Protein AF-A0A2R6JQ65-F1 (afdb_monomer_lite)

Radius of gyration: 23.93 Å; chains: 1; bounding box: 60×52×66 Å

Structure (mmCIF, N/CA/C/O backbone):
data_AF-A0A2R6JQ65-F1
#
_entry.id   AF-A0A2R6JQ65-F1
#
loop_
_atom_site.group_PDB
_atom_site.id
_atom_site.type_symbol
_atom_site.label_atom_id
_atom_site.label_alt_id
_atom_site.label_comp_id
_atom_site.label_asym_id
_atom_site.label_entity_id
_atom_site.label_seq_id
_atom_site.pdbx_PDB_ins_code
_atom_site.Cartn_x
_atom_site.Cartn_y
_atom_site.Cartn_z
_atom_site.occupancy
_atom_site.B_iso_or_equiv
_atom_site.auth_seq_id
_atom_site.auth_comp_id
_atom_site.auth_asym_id
_atom_site.auth_atom_id
_atom_site.pdbx_PDB_model_num
ATOM 1 N N . MET A 1 1 ? -13.603 7.661 -8.545 1.00 36.22 1 MET A N 1
ATOM 2 C CA . MET A 1 1 ? -13.296 7.068 -7.230 1.00 36.22 1 MET A CA 1
ATOM 3 C C . MET A 1 1 ? -14.587 6.709 -6.518 1.00 36.22 1 MET A C 1
ATOM 5 O O . MET A 1 1 ? -15.502 7.530 -6.484 1.00 36.22 1 MET A O 1
ATOM 9 N N . ALA A 1 2 ? -14.697 5.469 -6.045 1.00 29.02 2 ALA A N 1
ATOM 10 C CA . ALA A 1 2 ? -15.816 5.029 -5.221 1.00 29.02 2 ALA A CA 1
ATOM 11 C C . ALA A 1 2 ? -15.749 5.748 -3.864 1.00 29.02 2 ALA A C 1
ATOM 13 O O . ALA A 1 2 ? -14.692 5.790 -3.248 1.00 29.02 2 ALA A O 1
ATOM 14 N N . ARG A 1 3 ? -16.861 6.342 -3.418 1.00 29.20 3 ARG A N 1
ATOM 15 C CA . ARG A 1 3 ? -16.979 6.869 -2.052 1.00 29.20 3 ARG A CA 1
ATOM 16 C C . ARG A 1 3 ? -17.185 5.683 -1.116 1.00 29.20 3 ARG A C 1
ATOM 18 O O . ARG A 1 3 ? -18.229 5.033 -1.190 1.00 29.20 3 ARG A O 1
ATOM 25 N N . THR A 1 4 ? -16.199 5.385 -0.288 1.00 42.22 4 THR A N 1
ATOM 26 C CA . THR A 1 4 ? -16.296 4.379 0.771 1.00 42.22 4 THR A CA 1
ATOM 27 C C . THR A 1 4 ? -17.173 4.910 1.913 1.00 42.22 4 THR A C 1
ATOM 29 O O . THR A 1 4 ? -17.261 6.114 2.151 1.00 42.22 4 THR A O 1
ATOM 32 N N . LYS A 1 5 ? -17.947 4.016 2.534 1.00 49.53 5 LYS A N 1
ATOM 33 C CA . LYS A 1 5 ? -18.832 4.321 3.670 1.00 49.53 5 LYS A CA 1
ATOM 34 C C . LYS A 1 5 ? -18.087 4.005 4.964 1.00 49.53 5 LYS A C 1
ATOM 36 O O . LYS A 1 5 ? -17.184 3.176 4.942 1.00 49.53 5 LYS A O 1
ATOM 41 N N . HIS A 1 6 ? -18.497 4.626 6.068 1.00 61.00 6 HIS A N 1
ATOM 42 C CA . HIS A 1 6 ? -18.087 4.222 7.414 1.00 61.00 6 HIS A CA 1
ATOM 43 C C . HIS A 1 6 ? -18.170 2.691 7.558 1.00 61.00 6 HIS A C 1
ATOM 45 O O . HIS A 1 6 ? -19.188 2.096 7.185 1.00 61.00 6 HIS A O 1
ATOM 51 N N . VAL A 1 7 ? -17.077 2.070 8.007 1.00 68.31 7 VAL A N 1
ATOM 52 C CA . VAL A 1 7 ? -16.942 0.613 8.085 1.00 68.31 7 VAL A CA 1
ATOM 53 C C . VAL A 1 7 ? -17.415 0.148 9.453 1.00 68.31 7 VAL A C 1
ATOM 55 O O . VAL A 1 7 ? -16.854 0.540 10.470 1.00 68.31 7 VAL A O 1
ATOM 58 N N . ASP A 1 8 ? -18.437 -0.703 9.465 1.00 81.44 8 ASP A N 1
ATOM 59 C CA . ASP A 1 8 ? -18.854 -1.418 10.667 1.00 81.44 8 ASP A CA 1
ATOM 60 C C . ASP A 1 8 ? -17.870 -2.567 10.925 1.00 81.44 8 ASP A C 1
ATOM 62 O O . ASP A 1 8 ? -17.884 -3.574 10.210 1.00 81.44 8 ASP A O 1
ATOM 66 N N . VAL A 1 9 ? -16.987 -2.388 11.913 1.00 84.12 9 VAL A N 1
ATOM 67 C CA . VAL A 1 9 ? -15.877 -3.310 12.208 1.00 84.12 9 VAL A CA 1
ATOM 68 C C . VAL A 1 9 ? -16.377 -4.734 12.451 1.00 84.12 9 VAL A C 1
ATOM 70 O O . VAL A 1 9 ? -15.770 -5.685 11.960 1.00 84.12 9 VAL A O 1
ATOM 73 N N . GLU A 1 10 ? -17.504 -4.897 13.145 1.00 84.81 10 GLU A N 1
ATOM 74 C CA . GLU A 1 10 ? -18.064 -6.214 13.459 1.00 84.81 10 GLU A CA 1
ATOM 75 C C . GLU A 1 10 ? -18.495 -6.956 12.184 1.00 84.81 10 GLU A C 1
ATOM 77 O O . GLU A 1 10 ? -18.069 -8.086 11.933 1.00 84.81 10 GLU A O 1
ATOM 82 N N . SER A 1 11 ? -19.285 -6.300 11.329 1.00 87.12 11 SER A N 1
ATOM 83 C CA . SER A 1 11 ? -19.741 -6.868 10.055 1.00 87.12 11 SER A CA 1
ATOM 84 C C . SER A 1 11 ? -18.580 -7.131 9.085 1.00 87.12 11 SER A C 1
ATOM 86 O O . SER A 1 11 ? -18.527 -8.175 8.425 1.00 87.12 11 SER A O 1
ATOM 88 N N . ALA A 1 12 ? -17.639 -6.192 8.984 1.00 91.44 12 ALA A N 1
ATOM 89 C CA . ALA A 1 12 ? -16.521 -6.256 8.048 1.00 91.44 12 ALA A CA 1
ATOM 90 C C . ALA A 1 12 ? -15.520 -7.370 8.383 1.00 91.44 12 ALA A C 1
ATOM 92 O O . ALA A 1 12 ? -14.960 -7.989 7.475 1.00 91.44 12 ALA A O 1
ATOM 93 N N . LEU A 1 13 ? -15.337 -7.668 9.671 1.00 92.81 13 LEU A N 1
ATOM 94 C CA . LEU A 1 13 ? -14.469 -8.743 10.147 1.00 92.81 13 LEU A CA 1
ATOM 95 C C . LEU A 1 13 ? -15.180 -10.101 10.238 1.00 92.81 13 LEU A C 1
ATOM 97 O O . LEU A 1 13 ? -14.617 -11.033 10.809 1.00 92.81 13 LEU A O 1
ATOM 101 N N . GLY A 1 14 ? -16.377 -10.263 9.665 1.00 91.88 14 GLY A N 1
ATOM 102 C CA . GLY A 1 14 ? -17.089 -11.543 9.614 1.00 91.88 14 GLY A CA 1
ATOM 103 C C . GLY A 1 14 ? -16.382 -12.621 8.773 1.00 91.88 14 GLY A C 1
ATOM 104 O O . GLY A 1 14 ? -15.655 -12.326 7.825 1.00 91.88 14 GLY A O 1
ATOM 105 N N . ASP A 1 15 ? -16.621 -13.898 9.093 1.00 90.62 15 ASP A N 1
ATOM 106 C CA . ASP A 1 15 ? -15.942 -15.053 8.472 1.00 90.62 15 ASP A CA 1
ATOM 107 C C . ASP A 1 15 ? -15.982 -15.052 6.942 1.00 90.62 15 ASP A C 1
ATOM 109 O O . ASP A 1 15 ? -14.960 -15.270 6.298 1.00 90.62 15 ASP A O 1
ATOM 113 N N . ASP A 1 16 ? -17.152 -14.811 6.349 1.00 90.50 16 ASP A N 1
ATOM 114 C CA . ASP A 1 16 ? -17.319 -14.848 4.891 1.00 90.50 16 ASP A CA 1
ATOM 115 C C . ASP A 1 16 ? -16.507 -13.746 4.197 1.00 90.50 16 ASP A C 1
ATOM 117 O O . ASP A 1 16 ? -15.934 -13.956 3.123 1.00 90.50 16 ASP A O 1
ATOM 121 N N . ARG A 1 17 ? -16.413 -12.574 4.834 1.00 91.81 17 ARG A N 1
ATOM 122 C CA . ARG A 1 17 ? -15.618 -11.448 4.341 1.00 91.81 17 ARG A CA 1
ATOM 123 C C . ARG A 1 17 ? -14.128 -11.740 4.448 1.00 91.81 17 ARG A C 1
ATOM 125 O O . ARG A 1 17 ? -13.410 -11.527 3.476 1.00 91.81 17 ARG A O 1
ATOM 132 N N . LEU A 1 18 ? -13.681 -12.303 5.570 1.00 93.00 18 LEU A N 1
ATOM 133 C CA . LEU A 1 18 ? -12.283 -12.692 5.756 1.00 93.00 18 LEU A CA 1
ATOM 134 C C . LEU A 1 18 ? -11.864 -13.856 4.847 1.00 93.00 18 LEU A C 1
ATOM 136 O O . LEU A 1 18 ? -10.750 -13.839 4.334 1.00 93.00 18 LEU A O 1
ATOM 140 N N . ARG A 1 19 ? -12.750 -14.824 4.568 1.00 90.88 19 ARG A N 1
ATOM 141 C CA . ARG A 1 19 ? -12.512 -15.877 3.557 1.00 90.88 19 ARG A CA 1
ATOM 142 C C . ARG A 1 19 ? -12.291 -15.296 2.168 1.00 90.88 19 ARG A C 1
ATOM 144 O O . ARG A 1 19 ? -11.415 -15.764 1.445 1.00 90.88 19 ARG A O 1
ATOM 151 N N . THR A 1 20 ? -13.104 -14.308 1.799 1.00 90.94 20 THR A N 1
ATOM 152 C CA . THR A 1 20 ? -12.985 -13.618 0.508 1.00 90.94 20 THR A CA 1
ATOM 153 C C . THR A 1 20 ? -11.673 -12.839 0.453 1.00 90.94 20 THR A C 1
ATOM 155 O O . THR A 1 20 ? -10.911 -13.011 -0.491 1.00 90.94 20 THR A O 1
ATOM 158 N N . LEU A 1 21 ? -11.354 -12.085 1.513 1.00 92.75 21 LEU A N 1
ATOM 159 C CA . LEU A 1 21 ? -10.087 -11.367 1.630 1.00 92.75 21 LEU A CA 1
ATOM 160 C C . LEU A 1 21 ? -8.885 -12.311 1.485 1.00 92.75 21 LEU A C 1
ATOM 162 O O . LEU A 1 21 ? -7.999 -12.040 0.687 1.00 92.75 21 LEU A O 1
ATOM 166 N N . LEU A 1 22 ? -8.851 -13.424 2.223 1.00 92.44 22 LEU A N 1
ATOM 167 C CA . LEU A 1 22 ? -7.757 -14.397 2.136 1.00 92.44 22 LEU A CA 1
ATOM 168 C C . LEU A 1 22 ? -7.595 -14.949 0.716 1.00 92.44 22 LEU A C 1
ATOM 170 O O . LEU A 1 22 ? -6.473 -15.054 0.232 1.00 92.44 22 LEU A O 1
ATOM 174 N N . ALA A 1 23 ? -8.700 -15.254 0.032 1.00 90.19 23 ALA A N 1
ATOM 175 C CA . ALA A 1 23 ? -8.655 -15.701 -1.355 1.00 90.19 23 ALA A CA 1
ATOM 176 C C . ALA A 1 23 ? -8.070 -14.626 -2.286 1.00 90.19 23 ALA A C 1
ATOM 178 O O . ALA A 1 23 ? -7.215 -14.932 -3.119 1.00 90.19 23 ALA A O 1
ATOM 179 N N . ASP A 1 24 ? -8.498 -13.373 -2.132 1.00 90.88 24 ASP A N 1
ATOM 180 C CA . ASP A 1 24 ? -8.003 -12.250 -2.932 1.00 90.88 24 ASP A CA 1
ATOM 181 C C . ASP A 1 24 ? -6.501 -12.020 -2.714 1.00 90.88 24 ASP A C 1
ATOM 183 O O . ASP A 1 24 ? -5.751 -11.886 -3.684 1.00 90.88 24 ASP A O 1
ATOM 187 N N . LEU A 1 25 ? -6.040 -12.070 -1.460 1.00 91.81 25 LEU A N 1
ATOM 188 C CA . LEU A 1 25 ? -4.620 -11.958 -1.123 1.00 91.81 25 LEU A CA 1
ATOM 189 C C . LEU A 1 25 ? -3.790 -13.132 -1.671 1.00 91.81 25 LEU A C 1
ATOM 191 O O . LEU A 1 25 ? -2.651 -12.933 -2.088 1.00 91.81 25 LEU A O 1
ATOM 195 N N . ASP A 1 26 ? -4.349 -14.345 -1.715 1.00 88.81 26 ASP A N 1
ATOM 196 C CA . ASP A 1 26 ? -3.681 -15.548 -2.232 1.00 88.81 26 ASP A CA 1
ATOM 197 C C . ASP A 1 26 ? -3.362 -15.478 -3.732 1.00 88.81 26 ASP A C 1
ATOM 199 O O . ASP A 1 26 ? -2.456 -16.176 -4.202 1.00 88.81 26 ASP A O 1
ATOM 203 N N . ARG A 1 27 ? -4.098 -14.660 -4.495 1.00 88.62 27 ARG A N 1
ATOM 204 C CA . ARG A 1 27 ? -3.876 -14.484 -5.936 1.00 88.62 27 ARG A CA 1
ATOM 205 C C . ARG A 1 27 ? -2.890 -13.381 -6.292 1.00 88.62 27 ARG A C 1
ATOM 207 O O . ARG A 1 27 ? -2.431 -13.347 -7.436 1.00 88.62 27 ARG A O 1
ATOM 214 N N . LEU A 1 28 ? -2.536 -12.516 -5.346 1.00 91.75 28 LEU A N 1
ATOM 215 C CA . LEU A 1 28 ? -1.510 -11.511 -5.583 1.00 91.75 28 LEU A CA 1
ATOM 216 C C . LEU A 1 28 ? -0.152 -12.193 -5.829 1.00 91.75 28 LEU A C 1
ATOM 218 O O . LEU A 1 28 ? 0.189 -13.178 -5.163 1.00 91.75 28 LEU A O 1
ATOM 222 N N . PRO A 1 29 ? 0.644 -11.715 -6.804 1.00 92.00 29 PRO A N 1
ATOM 223 C CA . PRO A 1 29 ? 1.974 -12.257 -7.022 1.00 92.00 29 PRO A CA 1
ATOM 224 C C . PRO A 1 29 ? 2.857 -11.987 -5.802 1.00 92.00 29 PRO A C 1
ATOM 226 O O . PRO A 1 29 ? 2.774 -10.939 -5.167 1.00 92.00 29 PRO A O 1
ATOM 229 N N . THR A 1 30 ? 3.755 -12.924 -5.501 1.00 92.19 30 THR A N 1
ATOM 230 C CA . THR A 1 30 ? 4.814 -12.664 -4.523 1.00 92.19 30 THR A CA 1
ATOM 231 C C . THR A 1 30 ? 5.766 -11.584 -5.050 1.00 92.19 30 THR A C 1
ATOM 233 O O . THR A 1 30 ? 5.920 -11.480 -6.272 1.00 92.19 30 THR A O 1
ATOM 236 N N . PRO A 1 31 ? 6.476 -10.859 -4.163 1.00 94.50 31 PRO A N 1
ATOM 237 C CA . PRO A 1 31 ? 7.534 -9.914 -4.531 1.00 94.50 31 PRO A CA 1
ATOM 238 C C . PRO A 1 31 ? 8.457 -10.433 -5.642 1.00 94.50 31 PRO A C 1
ATOM 240 O O . PRO A 1 31 ? 8.535 -9.845 -6.716 1.00 94.50 31 PRO A O 1
ATOM 243 N N . ASN A 1 32 ? 9.034 -11.624 -5.452 1.00 94.69 32 ASN A N 1
ATOM 244 C CA . ASN A 1 32 ? 9.937 -12.232 -6.434 1.00 94.69 32 ASN A CA 1
ATOM 245 C C . ASN A 1 32 ? 9.249 -12.560 -7.769 1.00 94.69 32 ASN A C 1
ATOM 247 O O . ASN A 1 32 ? 9.872 -12.435 -8.822 1.00 94.69 32 ASN A O 1
ATOM 251 N N . ARG A 1 33 ? 7.985 -13.020 -7.752 1.00 93.94 33 ARG A N 1
ATOM 252 C CA . ARG A 1 33 ? 7.245 -13.334 -8.989 1.00 93.94 33 ARG A CA 1
ATOM 253 C C . ARG A 1 33 ? 6.946 -12.058 -9.768 1.00 93.94 33 ARG A C 1
ATOM 255 O O . ARG A 1 33 ? 7.073 -12.071 -10.987 1.00 93.94 33 ARG A O 1
ATOM 262 N N . PHE A 1 34 ? 6.560 -10.991 -9.071 1.00 95.81 34 PHE A N 1
ATOM 263 C CA . PHE A 1 34 ? 6.352 -9.677 -9.666 1.00 95.81 34 PHE A CA 1
ATOM 264 C C . PHE A 1 34 ? 7.650 -9.136 -10.260 1.00 95.81 34 PHE A C 1
ATOM 266 O O . PHE A 1 34 ? 7.679 -8.868 -11.455 1.00 95.81 34 PHE A O 1
ATOM 273 N N . GLU A 1 35 ? 8.723 -9.075 -9.467 1.00 96.06 35 GLU A N 1
ATOM 274 C CA . GLU A 1 35 ? 10.038 -8.587 -9.893 1.00 96.06 35 GLU A CA 1
ATOM 275 C C . GLU A 1 35 ? 10.540 -9.319 -11.138 1.00 96.06 35 GLU A C 1
ATOM 277 O O . GLU A 1 35 ? 10.910 -8.679 -12.122 1.00 96.06 35 GLU A O 1
ATOM 282 N N . THR A 1 36 ? 10.481 -10.654 -11.123 1.00 94.06 36 THR A N 1
ATOM 283 C CA . THR A 1 36 ? 10.890 -11.480 -12.266 1.00 94.06 36 THR A CA 1
ATOM 284 C C . THR A 1 36 ? 10.052 -11.140 -13.495 1.00 94.06 36 THR A C 1
ATOM 286 O O . THR A 1 36 ? 10.599 -10.828 -14.543 1.00 94.06 36 THR A O 1
ATOM 289 N N . ALA A 1 37 ? 8.723 -11.133 -13.368 1.00 94.69 37 ALA A N 1
ATOM 290 C CA . ALA A 1 37 ? 7.834 -10.925 -14.505 1.00 94.69 37 ALA A CA 1
ATOM 291 C C . ALA A 1 37 ? 7.943 -9.520 -15.119 1.00 94.69 37 ALA A C 1
ATOM 293 O O . ALA A 1 37 ? 7.914 -9.390 -16.341 1.00 94.69 37 ALA A O 1
ATOM 294 N N . VAL A 1 38 ? 8.084 -8.467 -14.307 1.00 96.44 38 VAL A N 1
ATOM 295 C CA . VAL A 1 38 ? 8.251 -7.102 -14.834 1.00 96.44 38 VAL A CA 1
ATOM 296 C C . VAL A 1 38 ? 9.649 -6.894 -15.406 1.00 96.44 38 VAL A C 1
ATOM 298 O O . VAL A 1 38 ? 9.787 -6.290 -16.463 1.00 96.44 38 VAL A O 1
ATOM 301 N N . THR A 1 39 ? 10.685 -7.452 -14.782 1.00 95.81 39 THR A N 1
ATOM 302 C CA . THR A 1 39 ? 12.054 -7.363 -15.307 1.00 95.81 39 THR A CA 1
ATOM 303 C C . THR A 1 39 ? 12.184 -8.105 -16.629 1.00 95.81 39 THR A C 1
ATOM 305 O O . THR A 1 39 ? 12.683 -7.542 -17.602 1.00 95.81 39 THR A O 1
ATOM 308 N N . ASP A 1 40 ? 11.675 -9.335 -16.694 1.00 95.25 40 ASP A N 1
ATOM 309 C CA . ASP A 1 40 ? 11.686 -10.145 -17.907 1.00 95.25 40 ASP A CA 1
ATOM 310 C C . ASP A 1 40 ? 10.804 -9.520 -18.988 1.00 95.25 40 ASP A C 1
ATOM 312 O O . ASP A 1 40 ? 11.217 -9.450 -20.140 1.00 95.25 40 ASP A O 1
ATOM 316 N N . GLY A 1 41 ? 9.630 -8.990 -18.628 1.00 95.69 41 GLY A N 1
ATOM 317 C CA . GLY A 1 41 ? 8.745 -8.307 -19.570 1.00 95.69 41 GLY A CA 1
ATOM 318 C C . GLY A 1 41 ? 9.358 -7.030 -20.152 1.00 95.69 41 GLY A C 1
ATOM 319 O O . GLY A 1 41 ? 9.221 -6.768 -21.347 1.00 95.69 41 GLY A O 1
ATOM 320 N N . LEU A 1 42 ? 10.062 -6.238 -19.336 1.00 96.06 42 LEU A N 1
ATOM 321 C CA . LEU A 1 42 ? 10.784 -5.051 -19.804 1.00 96.06 42 LEU A CA 1
ATOM 322 C C . LEU A 1 42 ? 11.977 -5.443 -20.677 1.00 96.06 42 LEU A C 1
ATOM 324 O O . LEU A 1 42 ? 12.229 -4.821 -21.709 1.00 96.06 42 LEU A O 1
ATOM 328 N N . TRP A 1 43 ? 12.708 -6.478 -20.271 1.00 96.25 43 TRP A N 1
ATOM 329 C CA . TRP A 1 43 ? 13.874 -6.954 -20.995 1.00 96.25 43 TRP A CA 1
ATOM 330 C C . TRP A 1 43 ? 13.512 -7.579 -22.343 1.00 96.25 43 TRP A C 1
ATOM 332 O O . TRP A 1 43 ? 14.130 -7.233 -23.344 1.00 96.25 43 TRP A O 1
ATOM 342 N N . ASP A 1 44 ? 12.481 -8.421 -22.405 1.00 95.25 44 ASP A N 1
ATOM 343 C CA . ASP A 1 44 ? 11.962 -8.979 -23.657 1.00 95.25 44 ASP A CA 1
ATOM 344 C C . ASP A 1 44 ? 11.508 -7.863 -24.607 1.00 95.25 44 ASP A C 1
ATOM 346 O O . ASP A 1 44 ? 11.867 -7.855 -25.784 1.00 95.25 44 ASP A O 1
ATOM 350 N N . LEU A 1 45 ? 10.818 -6.844 -24.078 1.00 95.50 45 LEU A N 1
ATOM 351 C CA . LEU A 1 45 ? 10.404 -5.683 -24.863 1.00 95.50 45 LEU A CA 1
ATOM 352 C C . LEU A 1 45 ? 11.604 -4.920 -25.455 1.00 95.50 45 LEU A C 1
ATOM 354 O O . LEU A 1 45 ? 11.570 -4.544 -26.627 1.00 95.50 45 LEU A O 1
ATOM 358 N N . VAL A 1 46 ? 12.647 -4.662 -24.660 1.00 94.19 46 VAL A N 1
ATOM 359 C CA . VAL A 1 46 ? 13.785 -3.812 -25.060 1.00 94.19 46 VAL A CA 1
ATOM 360 C C . VAL A 1 46 ? 14.839 -4.574 -25.862 1.00 94.19 46 VAL A C 1
ATOM 362 O O . VAL A 1 46 ? 15.316 -4.057 -26.871 1.00 94.19 46 VAL A O 1
ATOM 365 N N . ALA A 1 47 ? 15.213 -5.775 -25.429 1.00 93.62 47 ALA A N 1
ATOM 366 C CA . ALA A 1 47 ? 16.291 -6.567 -26.013 1.00 93.62 47 ALA A CA 1
ATOM 367 C C . ALA A 1 47 ? 15.804 -7.585 -27.056 1.00 93.62 47 ALA A C 1
ATOM 369 O O . ALA A 1 47 ? 16.588 -7.979 -27.918 1.00 93.62 47 ALA A O 1
ATOM 370 N N . GLY A 1 48 ? 14.534 -8.006 -27.010 1.00 90.38 48 GLY A N 1
ATOM 371 C CA . GLY A 1 48 ? 13.987 -9.039 -27.898 1.00 90.38 48 GLY A CA 1
ATOM 372 C C . GLY A 1 48 ? 14.557 -10.445 -27.665 1.00 90.38 48 GLY A C 1
ATOM 373 O O . GLY A 1 48 ? 14.385 -11.316 -28.520 1.00 90.38 48 GLY A O 1
ATOM 374 N N . ASP A 1 49 ? 15.266 -10.650 -26.551 1.00 87.69 49 ASP A N 1
ATOM 375 C CA . ASP A 1 49 ? 15.823 -11.934 -26.124 1.00 87.69 49 ASP A CA 1
ATOM 376 C C . ASP A 1 49 ? 15.657 -12.100 -24.598 1.00 87.69 49 ASP A C 1
ATOM 378 O O . ASP A 1 49 ? 16.469 -11.575 -23.825 1.00 87.69 49 ASP A O 1
ATOM 382 N N . PRO A 1 50 ? 14.616 -12.823 -24.144 1.00 82.25 50 PRO A N 1
ATOM 383 C CA . PRO A 1 50 ? 14.292 -12.962 -22.728 1.00 82.25 50 PRO A CA 1
ATOM 384 C C . PRO A 1 50 ? 15.288 -13.841 -21.961 1.00 82.25 50 PRO A C 1
ATOM 386 O O . PRO A 1 50 ? 15.278 -13.824 -20.732 1.00 82.25 50 PRO A O 1
ATOM 389 N N . ASP A 1 51 ? 16.160 -14.593 -22.641 1.00 87.62 51 ASP A N 1
ATOM 390 C CA . ASP A 1 51 ? 17.118 -15.508 -22.006 1.00 87.62 51 ASP A CA 1
ATOM 391 C C . ASP A 1 51 ? 18.519 -14.885 -21.851 1.00 87.62 51 ASP A C 1
ATOM 393 O O . ASP A 1 51 ? 19.374 -15.427 -21.147 1.00 87.62 51 ASP A O 1
ATOM 397 N N . ALA A 1 52 ? 18.780 -13.743 -22.494 1.00 90.31 52 ALA A N 1
ATOM 398 C CA . ALA A 1 52 ? 20.067 -13.062 -22.408 1.00 90.31 52 ALA A CA 1
ATOM 399 C C . ALA A 1 52 ? 20.186 -12.213 -21.129 1.00 90.31 52 ALA A C 1
ATOM 401 O O . ALA A 1 52 ? 19.303 -11.420 -20.814 1.00 90.31 52 ALA A O 1
ATOM 402 N N . ASP A 1 53 ? 21.310 -12.307 -20.415 1.00 90.56 53 ASP A N 1
ATOM 403 C CA . ASP A 1 53 ? 21.619 -11.407 -19.284 1.00 90.56 53 ASP A CA 1
ATOM 404 C C . ASP A 1 53 ? 22.214 -10.066 -19.745 1.00 90.56 53 ASP A C 1
ATOM 406 O O . ASP A 1 53 ? 22.273 -9.090 -18.995 1.00 90.56 53 ASP A O 1
ATOM 410 N N . ALA A 1 54 ? 22.722 -10.027 -20.977 1.00 93.56 54 ALA A N 1
ATOM 411 C CA . ALA A 1 54 ? 23.233 -8.826 -21.613 1.00 93.56 54 ALA A CA 1
ATOM 412 C C . ALA A 1 54 ? 23.237 -8.986 -23.134 1.00 93.56 54 ALA A C 1
ATOM 414 O O . ALA A 1 54 ? 23.546 -10.064 -23.644 1.00 93.56 54 ALA A O 1
ATOM 415 N N . VAL A 1 55 ? 22.996 -7.892 -23.850 1.00 93.38 55 VAL A N 1
ATOM 416 C CA . VAL A 1 55 ? 23.057 -7.832 -25.318 1.00 93.38 55 VAL A CA 1
ATOM 417 C C . VAL A 1 55 ? 24.007 -6.731 -25.767 1.00 93.38 55 VAL A C 1
ATOM 419 O O . VAL A 1 55 ? 24.226 -5.756 -25.043 1.00 93.38 55 VAL A O 1
ATOM 422 N N . SER A 1 56 ? 24.609 -6.881 -26.948 1.00 90.50 56 SER A N 1
ATOM 423 C CA . SER A 1 56 ? 25.388 -5.784 -27.523 1.00 90.50 56 SER A CA 1
ATOM 424 C C . SER A 1 56 ? 24.460 -4.612 -27.820 1.00 90.50 56 SER A C 1
ATOM 426 O O . SER A 1 56 ? 23.357 -4.804 -28.328 1.00 90.50 56 SER A O 1
ATOM 428 N N . PHE A 1 57 ? 24.922 -3.392 -27.555 1.00 87.94 57 PHE A N 1
ATOM 429 C CA . PHE A 1 57 ? 24.176 -2.183 -27.896 1.00 87.94 57 PHE A CA 1
ATOM 430 C C . PHE A 1 57 ? 23.866 -2.116 -29.403 1.00 87.94 57 PHE A C 1
ATOM 432 O O . PHE A 1 57 ? 22.808 -1.633 -29.793 1.00 87.94 57 PHE A O 1
ATOM 439 N N . ALA A 1 58 ? 24.756 -2.649 -30.249 1.00 87.06 58 ALA A N 1
ATOM 440 C CA . ALA A 1 58 ? 24.560 -2.745 -31.696 1.00 87.06 58 ALA A CA 1
ATOM 441 C C . ALA A 1 58 ? 23.528 -3.803 -32.133 1.00 87.06 58 ALA A C 1
ATOM 443 O O . ALA A 1 58 ? 23.039 -3.726 -33.259 1.00 87.06 58 ALA A O 1
ATOM 444 N N . ASP A 1 59 ? 23.220 -4.773 -31.269 1.00 90.25 59 ASP A N 1
ATOM 445 C CA . ASP A 1 59 ? 22.267 -5.855 -31.545 1.00 90.25 59 ASP A CA 1
ATOM 446 C C . ASP A 1 59 ? 20.865 -5.552 -30.987 1.00 90.25 59 ASP A C 1
ATOM 448 O O . ASP A 1 59 ? 19.931 -6.320 -31.225 1.00 90.25 59 ASP A O 1
ATOM 452 N N . LEU A 1 60 ? 20.697 -4.435 -30.266 1.00 89.75 60 LEU A N 1
ATOM 453 C CA . LEU A 1 60 ? 19.387 -3.991 -29.804 1.00 89.75 60 LEU A CA 1
ATOM 454 C C . LEU A 1 60 ? 18.452 -3.719 -30.997 1.00 89.75 60 LEU A C 1
ATOM 456 O O . LEU A 1 60 ? 18.871 -3.118 -31.990 1.00 89.75 60 LEU A O 1
ATOM 460 N N . PRO A 1 61 ? 17.165 -4.090 -30.897 1.00 91.12 61 PRO A N 1
ATOM 461 C CA . PRO A 1 61 ? 16.145 -3.623 -31.828 1.00 91.12 61 PRO A CA 1
ATOM 462 C C . PRO A 1 61 ? 16.108 -2.088 -31.893 1.00 91.12 61 PRO A C 1
ATOM 464 O O . PRO A 1 61 ? 16.296 -1.435 -30.870 1.00 91.12 61 PRO A O 1
ATOM 467 N N . ASP A 1 62 ? 15.750 -1.509 -33.048 1.00 88.19 62 ASP A N 1
ATOM 468 C CA . ASP A 1 62 ? 15.684 -0.044 -33.241 1.00 88.19 62 ASP A CA 1
ATOM 469 C C . ASP A 1 62 ? 14.921 0.670 -32.107 1.00 88.19 62 ASP A C 1
ATOM 471 O O . ASP A 1 62 ? 15.381 1.668 -31.554 1.00 88.19 62 ASP A O 1
ATOM 475 N N . ARG A 1 63 ? 13.766 0.115 -31.711 1.00 86.44 63 ARG A N 1
ATOM 476 C CA . ARG A 1 63 ? 12.952 0.634 -30.601 1.00 86.44 63 ARG A CA 1
ATOM 477 C C . ARG A 1 63 ? 13.642 0.514 -29.244 1.00 86.44 63 ARG A C 1
ATOM 479 O O . ARG A 1 63 ? 13.488 1.411 -28.427 1.00 86.44 63 ARG A O 1
ATOM 486 N N . GLY A 1 64 ? 14.407 -0.551 -29.020 1.00 85.44 64 GLY A N 1
ATOM 487 C CA . GLY A 1 64 ? 15.225 -0.732 -27.823 1.00 85.44 64 GLY A CA 1
ATOM 488 C C . GLY A 1 64 ? 16.372 0.275 -27.759 1.00 85.44 64 GLY A C 1
ATOM 489 O O . GLY A 1 64 ? 16.620 0.852 -26.706 1.00 85.44 64 GLY A O 1
ATOM 490 N N . THR A 1 65 ? 17.018 0.581 -28.888 1.00 84.44 65 THR A N 1
ATOM 491 C CA . THR A 1 65 ? 18.032 1.646 -28.964 1.00 84.44 65 THR A CA 1
ATOM 492 C C . THR A 1 65 ? 17.431 3.026 -28.673 1.00 84.44 65 THR A C 1
ATOM 494 O O . THR A 1 65 ? 18.048 3.826 -27.968 1.00 84.44 65 THR A O 1
ATOM 497 N N . GLU A 1 66 ? 16.218 3.309 -29.168 1.00 84.69 66 GLU A N 1
ATOM 498 C CA . GLU A 1 66 ? 15.508 4.572 -28.907 1.00 84.69 66 GLU A CA 1
ATOM 499 C C . GLU A 1 66 ? 15.287 4.826 -27.404 1.00 84.69 66 GLU A C 1
ATOM 501 O O . GLU A 1 66 ? 15.385 5.976 -26.977 1.00 84.69 66 GLU A O 1
ATOM 506 N N . VAL A 1 67 ? 15.078 3.783 -26.587 1.00 84.31 67 VAL A N 1
ATOM 507 C CA . VAL A 1 67 ? 14.888 3.895 -25.123 1.00 84.31 67 VAL A CA 1
ATOM 508 C C . VAL A 1 67 ? 16.015 4.686 -24.458 1.00 84.31 67 VAL A C 1
ATOM 510 O O . VAL A 1 67 ? 15.755 5.534 -23.604 1.00 84.31 67 VAL A O 1
ATOM 513 N N . PHE A 1 68 ? 17.258 4.465 -24.889 1.00 80.38 68 PHE A N 1
ATOM 514 C CA . PHE A 1 68 ? 18.445 5.125 -24.338 1.00 80.38 68 PHE A CA 1
ATOM 515 C C . PHE A 1 68 ? 18.673 6.537 -24.905 1.00 80.38 68 PHE A C 1
ATOM 517 O O . PHE A 1 68 ? 19.429 7.313 -24.328 1.00 80.38 68 PHE A O 1
ATOM 524 N N . GLY A 1 69 ? 18.002 6.902 -26.005 1.00 67.62 69 GLY A N 1
ATOM 525 C CA . GLY A 1 69 ? 18.123 8.211 -26.662 1.00 67.62 69 GLY A CA 1
ATOM 526 C C . GLY A 1 69 ? 17.048 9.244 -26.285 1.00 67.62 69 GLY A C 1
ATOM 527 O O . GLY A 1 69 ? 17.166 10.414 -26.655 1.00 67.62 69 GLY A O 1
ATOM 528 N N . LEU A 1 70 ? 15.995 8.856 -25.557 1.00 58.44 70 LEU A N 1
ATOM 529 C CA . LEU A 1 70 ? 14.805 9.685 -25.278 1.00 58.44 70 LEU A CA 1
ATOM 530 C C . LEU A 1 70 ? 14.954 10.696 -24.114 1.00 58.44 70 LEU A C 1
ATOM 532 O O . LEU A 1 70 ? 13.969 11.296 -23.692 1.00 58.44 70 LEU A O 1
ATOM 536 N N . ALA A 1 71 ? 16.172 10.970 -23.635 1.00 51.38 71 ALA A N 1
ATOM 537 C CA . ALA A 1 71 ? 16.488 11.773 -22.437 1.00 51.38 71 ALA A CA 1
ATOM 538 C C . ALA A 1 71 ? 16.085 13.271 -22.451 1.00 51.38 71 ALA A C 1
ATOM 540 O O . ALA A 1 71 ? 16.558 14.052 -21.623 1.00 51.38 71 ALA A O 1
ATOM 541 N N . ARG A 1 72 ? 15.289 13.739 -23.420 1.00 47.09 72 ARG A N 1
ATOM 542 C CA . ARG A 1 72 ? 14.937 15.161 -23.562 1.00 47.09 72 ARG A CA 1
ATOM 543 C C . ARG A 1 72 ? 13.451 15.387 -23.316 1.00 47.09 72 ARG A C 1
ATOM 545 O O . ARG A 1 72 ? 12.646 15.352 -24.243 1.00 47.09 72 ARG A O 1
ATOM 552 N N . THR A 1 73 ? 13.108 15.715 -22.076 1.00 47.97 73 THR A N 1
ATOM 553 C CA . THR A 1 73 ? 11.805 16.275 -21.702 1.00 47.97 73 THR A CA 1
ATOM 554 C C . THR A 1 73 ? 11.598 17.654 -22.357 1.00 47.97 73 THR A C 1
ATOM 556 O O . THR A 1 73 ? 12.468 18.533 -22.268 1.00 47.97 73 THR A O 1
ATOM 559 N N . PRO A 1 74 ? 10.449 17.907 -23.013 1.00 41.44 74 PRO A N 1
ATOM 560 C CA . PRO A 1 74 ? 10.082 19.245 -23.468 1.00 41.44 74 PRO A CA 1
ATOM 561 C C . PRO A 1 74 ? 9.821 20.138 -22.245 1.00 41.44 74 PRO A C 1
ATOM 563 O O . PRO A 1 74 ? 8.757 20.066 -21.643 1.00 41.44 74 PRO A O 1
ATOM 566 N N . GLY A 1 75 ? 10.787 20.969 -21.847 1.00 52.50 75 GLY A N 1
ATOM 567 C CA . GLY A 1 75 ? 10.605 21.869 -20.696 1.00 52.50 75 GLY A CA 1
ATOM 568 C C . GLY A 1 75 ? 11.870 22.281 -19.946 1.00 52.50 75 GLY A C 1
ATOM 569 O O . GLY A 1 75 ? 11.834 23.274 -19.232 1.00 52.50 75 GLY A O 1
ATOM 570 N N . GLY A 1 76 ? 13.002 21.601 -20.156 1.00 49.97 76 GLY A N 1
ATOM 571 C CA . GLY A 1 76 ? 14.306 22.044 -19.642 1.00 49.97 76 GLY A CA 1
ATOM 572 C C . GLY A 1 76 ? 14.683 21.562 -18.237 1.00 49.97 76 GLY A C 1
ATOM 573 O O . GLY A 1 76 ? 15.822 21.785 -17.837 1.00 49.97 76 GLY A O 1
ATOM 574 N N . GLU A 1 77 ? 13.803 20.855 -17.523 1.00 56.91 77 GLU A N 1
ATOM 575 C CA . GLU A 1 77 ? 14.197 20.057 -16.356 1.00 56.91 77 GLU A CA 1
ATOM 576 C C . GLU A 1 77 ? 14.543 18.640 -16.815 1.00 56.91 77 GLU A C 1
ATOM 578 O O . GLU A 1 77 ? 13.687 17.913 -17.323 1.00 56.91 77 GLU A O 1
ATOM 583 N N . ALA A 1 78 ? 15.816 18.269 -16.691 1.00 62.97 78 ALA A N 1
ATOM 584 C CA . ALA A 1 78 ? 16.282 16.930 -17.010 1.00 62.97 78 ALA A CA 1
ATOM 585 C C . ALA A 1 78 ? 15.816 15.977 -15.898 1.00 62.97 78 ALA A C 1
ATOM 587 O O . ALA A 1 78 ? 16.382 15.978 -14.808 1.00 62.97 78 ALA A O 1
ATOM 588 N N . ARG A 1 79 ? 14.759 15.205 -16.161 1.00 75.00 79 ARG A N 1
ATOM 589 C CA . ARG A 1 79 ? 14.342 14.067 -15.333 1.00 75.00 79 ARG A CA 1
ATOM 590 C C . ARG A 1 79 ? 14.488 12.795 -16.151 1.00 75.00 79 ARG A C 1
ATOM 592 O O . ARG A 1 79 ? 14.320 12.829 -17.374 1.00 75.00 79 ARG A O 1
ATOM 599 N N . LEU A 1 80 ? 14.839 11.706 -15.481 1.00 86.00 80 LEU A N 1
ATOM 600 C CA . LEU A 1 80 ? 14.873 10.403 -16.118 1.00 86.00 80 LEU A CA 1
ATOM 601 C C . LEU A 1 80 ? 13.434 9.934 -16.391 1.00 86.00 80 LEU A C 1
ATOM 603 O O . LEU A 1 80 ? 12.533 10.215 -15.610 1.00 86.00 80 LEU A O 1
ATOM 607 N N . PRO A 1 81 ? 13.174 9.259 -17.518 1.00 88.31 81 PRO A N 1
ATOM 608 C CA . PRO A 1 81 ? 11.945 8.494 -17.683 1.00 88.31 81 PRO A CA 1
ATOM 609 C C . PRO A 1 81 ? 11.766 7.437 -16.583 1.00 88.31 81 PRO A C 1
ATOM 611 O O . PRO A 1 81 ? 12.756 6.866 -16.125 1.00 88.31 81 PRO A O 1
ATOM 614 N N . TRP A 1 82 ? 10.515 7.096 -16.252 1.00 90.94 82 TRP A N 1
ATOM 615 C CA . TRP A 1 82 ? 10.187 6.150 -15.173 1.00 90.94 82 TRP A CA 1
ATOM 616 C C . TRP A 1 82 ? 10.920 4.807 -15.301 1.00 90.94 82 TRP A C 1
ATOM 618 O O . TRP A 1 82 ? 11.333 4.236 -14.303 1.00 90.94 82 TRP A O 1
ATOM 628 N N . TRP A 1 83 ? 11.151 4.302 -16.520 1.00 93.00 83 TRP A N 1
ATOM 629 C CA . TRP A 1 83 ? 11.838 3.019 -16.721 1.00 93.00 83 TRP A CA 1
ATOM 630 C C . TRP A 1 83 ? 13.334 3.074 -16.395 1.00 93.00 83 TRP A C 1
ATOM 632 O O . TRP A 1 83 ? 13.959 2.026 -16.342 1.00 93.00 83 TRP A O 1
ATOM 642 N N . PHE A 1 84 ? 13.922 4.256 -16.192 1.00 92.56 84 PHE A N 1
ATOM 643 C CA . PHE A 1 84 ? 15.267 4.433 -15.630 1.00 92.56 84 PHE A CA 1
ATOM 644 C C . PHE A 1 84 ? 15.238 4.823 -14.143 1.00 92.56 84 PHE A C 1
ATOM 646 O O . PHE A 1 84 ? 16.246 4.674 -13.461 1.00 92.56 84 PHE A O 1
ATOM 653 N N . GLU A 1 85 ? 14.107 5.319 -13.638 1.00 90.69 85 GLU A N 1
ATOM 654 C CA . GLU A 1 85 ? 13.914 5.618 -12.211 1.00 90.69 85 GLU A CA 1
ATOM 655 C C . GLU A 1 85 ? 13.595 4.334 -11.425 1.00 90.69 85 GLU A C 1
ATOM 657 O O . GLU A 1 85 ? 14.232 4.036 -10.418 1.00 90.69 85 GLU A O 1
ATOM 662 N N . GLU A 1 86 ? 12.671 3.527 -11.946 1.00 93.62 86 GLU A N 1
ATOM 663 C CA . GLU A 1 86 ? 12.145 2.295 -11.342 1.00 93.62 86 GLU A CA 1
ATOM 664 C C . GLU A 1 86 ? 12.999 1.063 -11.654 1.00 93.62 86 GLU A C 1
ATOM 666 O O . GLU A 1 86 ? 12.784 -0.008 -11.090 1.00 93.62 86 GLU A O 1
ATOM 671 N N . PHE A 1 87 ? 13.972 1.184 -12.559 1.00 95.31 87 PHE A N 1
ATOM 672 C CA . PHE A 1 87 ? 14.895 0.107 -12.890 1.00 95.31 87 PHE A CA 1
ATOM 673 C C . PHE A 1 87 ? 16.325 0.620 -12.957 1.00 95.31 87 PHE A C 1
ATOM 675 O O . PHE A 1 87 ? 16.630 1.632 -13.584 1.00 95.31 87 PHE A O 1
ATOM 682 N N . ARG A 1 88 ? 17.239 -0.143 -12.369 1.00 95.06 88 ARG A N 1
ATOM 683 C CA . ARG A 1 88 ? 18.670 0.049 -12.529 1.00 95.06 88 ARG A CA 1
ATOM 684 C C . ARG A 1 88 ? 19.120 -0.512 -13.863 1.00 95.06 88 ARG A C 1
ATOM 686 O O . ARG A 1 88 ? 19.117 -1.723 -14.052 1.00 95.06 88 ARG A O 1
ATOM 693 N N . TRP A 1 89 ? 19.626 0.350 -14.729 1.00 94.88 89 TRP A N 1
ATOM 694 C CA . TRP A 1 89 ? 20.257 -0.069 -15.975 1.00 94.88 89 TRP A CA 1
ATOM 695 C C . TRP A 1 89 ? 21.769 0.078 -15.900 1.00 94.88 89 TRP A C 1
ATOM 697 O O . TRP A 1 89 ? 22.282 1.040 -15.326 1.00 94.88 89 TRP A O 1
ATOM 707 N N . THR A 1 90 ? 22.472 -0.858 -16.535 1.00 94.38 90 THR A N 1
ATOM 708 C CA . THR A 1 90 ? 23.933 -0.840 -16.629 1.00 94.38 90 THR A CA 1
ATOM 709 C C . THR A 1 90 ? 24.358 -1.032 -18.078 1.00 94.38 90 THR A C 1
ATOM 711 O O . THR A 1 90 ? 23.964 -2.005 -18.724 1.00 94.38 90 THR A O 1
ATOM 714 N N . VAL A 1 91 ? 25.201 -0.131 -18.583 1.00 92.44 91 VAL A N 1
ATOM 715 C CA . VAL A 1 91 ? 25.861 -0.258 -19.887 1.00 92.44 91 VAL A CA 1
ATOM 716 C C . VAL A 1 91 ? 27.363 -0.348 -19.661 1.00 92.44 91 VAL A C 1
ATOM 718 O O . VAL A 1 91 ? 27.962 0.512 -19.021 1.00 92.44 91 VAL A O 1
ATOM 721 N N . ARG A 1 92 ? 27.990 -1.404 -20.176 1.00 91.75 92 ARG A N 1
ATOM 722 C CA . ARG A 1 92 ? 29.412 -1.691 -19.953 1.00 91.75 92 ARG A CA 1
ATOM 723 C C . ARG A 1 92 ? 30.172 -1.821 -21.262 1.00 91.75 92 ARG A C 1
ATOM 725 O O . ARG A 1 92 ? 29.751 -2.547 -22.158 1.00 91.75 92 ARG A O 1
ATOM 732 N N . GLU A 1 93 ? 31.334 -1.190 -21.343 1.00 88.56 93 GLU A N 1
ATOM 733 C CA . GLU A 1 93 ? 32.358 -1.507 -22.332 1.00 88.56 93 GLU A CA 1
ATOM 734 C C . GLU A 1 93 ? 33.428 -2.374 -21.642 1.00 88.56 93 GLU A C 1
ATOM 736 O O . GLU A 1 93 ? 34.113 -1.888 -20.731 1.00 88.56 93 GLU A O 1
ATOM 741 N N . PRO A 1 94 ? 33.580 -3.657 -22.028 1.00 82.00 94 PRO A N 1
ATOM 742 C CA . PRO A 1 94 ? 34.504 -4.568 -21.362 1.00 82.00 94 PRO A CA 1
ATOM 743 C C . PRO A 1 94 ? 35.919 -3.990 -21.237 1.00 82.00 94 PRO A C 1
ATOM 745 O O . PRO A 1 94 ? 36.484 -3.482 -22.210 1.00 82.00 94 PRO A O 1
ATOM 748 N N . ASP A 1 95 ? 36.479 -4.099 -20.029 1.00 78.88 95 ASP A N 1
ATOM 749 C CA . ASP A 1 95 ? 37.829 -3.659 -19.650 1.00 78.88 95 ASP A CA 1
ATOM 750 C C . ASP A 1 95 ? 38.087 -2.140 -19.718 1.00 78.88 95 ASP A C 1
ATOM 752 O O . ASP A 1 95 ? 39.238 -1.711 -19.603 1.00 78.88 95 ASP A O 1
ATOM 756 N N . ILE A 1 96 ? 37.044 -1.321 -19.902 1.00 81.00 96 ILE A N 1
ATOM 757 C CA . ILE A 1 96 ? 37.183 0.132 -20.075 1.00 81.00 96 ILE A CA 1
ATOM 758 C C . ILE A 1 96 ? 36.333 0.893 -19.067 1.00 81.00 96 ILE A C 1
ATOM 760 O O . ILE A 1 96 ? 36.880 1.649 -18.262 1.00 81.00 96 ILE A O 1
ATOM 764 N N . HIS A 1 97 ? 35.012 0.724 -19.120 1.00 82.00 97 HIS A N 1
ATOM 765 C CA . HIS A 1 97 ? 34.094 1.599 -18.402 1.00 82.00 97 HIS A CA 1
ATOM 766 C C . HIS A 1 97 ? 32.724 0.944 -18.202 1.00 82.00 97 HIS A C 1
ATOM 768 O O . HIS A 1 97 ? 32.262 0.172 -19.041 1.00 82.00 97 HIS A O 1
ATOM 774 N N . GLU A 1 98 ? 32.082 1.260 -17.083 1.00 90.56 98 GLU A N 1
ATOM 775 C CA . GLU A 1 98 ? 30.721 0.854 -16.744 1.00 90.56 98 GLU A CA 1
ATOM 776 C C . GLU A 1 98 ? 29.946 2.113 -16.363 1.00 90.56 98 GLU A C 1
ATOM 778 O O . GLU A 1 98 ? 30.420 2.897 -15.540 1.00 90.56 98 GLU A O 1
ATOM 783 N N . VAL A 1 99 ? 28.778 2.288 -16.977 1.00 89.75 99 VAL A N 1
ATOM 784 C CA . VAL A 1 99 ? 27.841 3.377 -16.712 1.00 89.75 99 VAL A CA 1
ATOM 785 C C . VAL A 1 99 ? 26.588 2.770 -16.097 1.00 89.75 99 VAL A C 1
ATOM 787 O O . VAL A 1 99 ? 25.949 1.906 -16.704 1.00 89.75 99 VAL A O 1
ATOM 790 N N . VAL A 1 100 ? 26.233 3.224 -14.898 1.00 92.56 100 VAL A N 1
ATOM 791 C CA . VAL A 1 100 ? 24.929 2.957 -14.283 1.00 92.56 100 VAL A CA 1
ATOM 792 C C . VAL A 1 100 ? 24.036 4.151 -14.592 1.00 92.56 100 VAL A C 1
ATOM 794 O O . VAL A 1 100 ? 24.450 5.288 -14.397 1.00 92.56 100 VAL A O 1
ATOM 797 N N . ILE A 1 101 ? 22.829 3.907 -15.099 1.00 89.88 101 ILE A N 1
ATOM 798 C CA . ILE A 1 101 ? 21.885 4.981 -15.420 1.00 89.88 101 ILE A CA 1
ATOM 799 C C . ILE A 1 101 ? 21.101 5.321 -14.154 1.00 89.88 101 ILE A C 1
ATOM 801 O O . ILE A 1 101 ? 20.206 4.580 -13.757 1.00 89.88 101 ILE A O 1
ATOM 805 N N . ASP A 1 102 ? 21.480 6.414 -13.507 1.00 88.62 102 ASP A N 1
ATOM 806 C CA . ASP A 1 102 ? 20.870 6.941 -12.283 1.00 88.62 102 ASP A CA 1
ATOM 807 C C . ASP A 1 102 ? 20.598 8.452 -12.342 1.00 88.62 102 ASP A C 1
ATOM 809 O O . ASP A 1 102 ? 19.843 8.970 -11.519 1.00 88.62 102 ASP A O 1
ATOM 813 N N . ASP A 1 103 ? 21.135 9.151 -13.347 1.00 87.75 103 ASP A N 1
ATOM 814 C CA . ASP A 1 103 ? 20.803 10.538 -13.645 1.00 87.75 103 ASP A 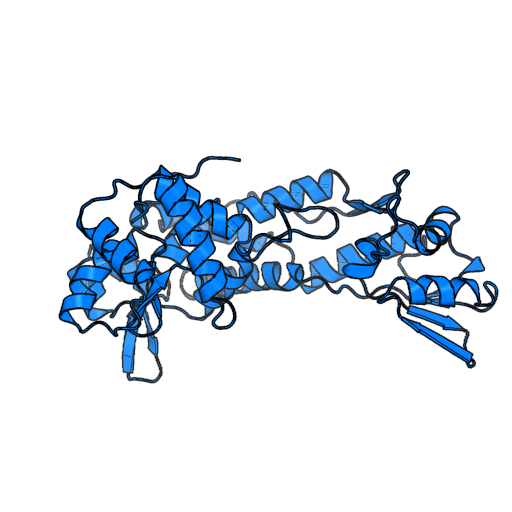CA 1
ATOM 815 C C . ASP A 1 103 ? 20.829 10.853 -15.165 1.00 87.75 103 ASP A C 1
ATOM 817 O O . ASP A 1 103 ? 21.277 10.040 -15.984 1.00 87.75 103 ASP A O 1
ATOM 821 N N . PRO A 1 104 ? 20.313 12.024 -15.596 1.00 85.75 104 PRO A N 1
ATOM 822 C CA . PRO A 1 104 ? 20.291 12.400 -17.011 1.00 85.75 104 PRO A CA 1
ATOM 823 C C . PRO A 1 104 ? 21.664 12.623 -17.669 1.00 85.75 104 PRO A C 1
ATOM 825 O O . PRO A 1 104 ? 21.746 12.604 -18.899 1.00 85.75 104 PRO A O 1
ATOM 828 N N . GLU A 1 105 ? 22.730 12.886 -16.909 1.00 83.81 105 GLU A N 1
ATOM 829 C CA . GLU A 1 105 ? 24.095 12.969 -17.443 1.00 83.81 105 GLU A CA 1
ATOM 830 C C . GLU A 1 105 ? 24.642 11.571 -17.755 1.00 83.81 105 GLU A C 1
ATOM 832 O O . GLU A 1 105 ? 25.277 11.412 -18.799 1.00 83.81 105 GLU A O 1
ATOM 837 N N . SER A 1 106 ? 24.295 10.545 -16.969 1.00 87.38 106 SER A N 1
ATOM 838 C CA . SER A 1 106 ? 24.636 9.138 -17.251 1.00 87.38 106 SER A CA 1
ATOM 839 C C . SER A 1 106 ? 24.144 8.693 -18.641 1.00 87.38 106 SER A C 1
ATOM 841 O O . SER A 1 106 ? 24.835 7.964 -19.355 1.00 87.38 106 SER A O 1
ATOM 843 N N . LEU A 1 107 ? 22.999 9.213 -19.109 1.00 83.56 107 LEU A N 1
ATOM 844 C CA . LEU A 1 107 ? 22.517 8.979 -20.481 1.00 83.56 107 LEU A CA 1
ATOM 845 C C . LEU A 1 107 ? 23.417 9.616 -21.555 1.00 83.56 107 LEU A C 1
ATOM 847 O O . LEU A 1 107 ? 23.581 9.051 -22.635 1.00 83.56 107 LEU A O 1
ATOM 851 N N . ARG A 1 108 ? 24.049 10.761 -21.270 1.00 80.56 108 ARG A N 1
ATOM 852 C CA . ARG A 1 108 ? 25.024 11.386 -22.183 1.00 80.56 108 ARG A CA 1
ATOM 853 C C . ARG A 1 108 ? 26.357 10.655 -22.186 1.00 80.56 108 ARG A C 1
ATOM 855 O O . ARG A 1 108 ? 27.048 10.656 -23.201 1.00 80.56 108 ARG A O 1
ATOM 862 N N . GLU A 1 109 ? 26.740 10.040 -21.071 1.00 82.50 109 GLU A N 1
ATOM 863 C CA . GLU A 1 109 ? 27.943 9.207 -21.015 1.00 82.50 109 GLU A CA 1
ATOM 864 C C . GLU A 1 109 ? 27.821 7.997 -21.950 1.00 82.50 109 GLU A C 1
ATOM 866 O O . GLU A 1 109 ? 28.778 7.685 -22.661 1.00 82.50 109 GLU A O 1
ATOM 871 N N . ILE A 1 110 ? 26.622 7.410 -22.061 1.00 82.38 110 ILE A N 1
ATOM 872 C CA . ILE A 1 110 ? 26.329 6.318 -23.004 1.00 82.38 110 ILE A CA 1
ATOM 873 C C . ILE A 1 110 ? 26.543 6.742 -24.462 1.00 82.38 110 ILE A C 1
ATOM 875 O O . ILE A 1 110 ? 27.082 5.956 -25.239 1.00 82.38 110 ILE A O 1
ATOM 879 N N . GLU A 1 111 ? 26.206 7.983 -24.843 1.00 75.31 111 GLU A N 1
ATOM 880 C CA . GLU A 1 111 ? 26.440 8.493 -26.209 1.00 75.31 111 GLU A CA 1
ATOM 881 C C . GLU A 1 111 ? 27.931 8.490 -26.606 1.00 75.31 111 GLU A C 1
ATOM 883 O O . GLU A 1 111 ? 28.254 8.506 -27.796 1.00 75.31 111 GLU A O 1
ATOM 888 N N . ASN A 1 112 ? 28.848 8.465 -25.630 1.00 79.06 112 ASN A N 1
ATOM 889 C CA . ASN A 1 112 ? 30.292 8.432 -25.870 1.00 79.06 112 ASN A CA 1
ATOM 890 C C . ASN A 1 112 ? 30.872 7.011 -25.954 1.00 79.06 112 ASN A C 1
ATOM 892 O O . ASN A 1 112 ? 32.056 6.866 -26.273 1.00 79.06 112 ASN A O 1
ATOM 896 N N . LEU A 1 113 ? 30.080 5.975 -25.662 1.00 81.56 113 LEU A N 1
ATOM 897 C CA . LEU A 1 113 ? 30.520 4.584 -25.738 1.00 81.56 113 LEU A CA 1
ATOM 898 C C . LEU A 1 113 ? 30.615 4.112 -27.193 1.00 81.56 113 LEU A C 1
ATOM 900 O O . LEU A 1 113 ? 29.846 4.535 -28.055 1.00 81.56 113 LEU A O 1
ATOM 904 N N . ASP A 1 114 ? 31.541 3.190 -27.471 1.00 83.81 114 ASP A N 1
ATOM 905 C CA . ASP A 1 114 ? 31.574 2.492 -28.759 1.00 83.81 114 ASP A CA 1
ATOM 906 C C . ASP A 1 114 ? 30.403 1.490 -28.822 1.00 83.81 114 ASP A C 1
ATOM 908 O O . ASP A 1 114 ? 30.446 0.466 -28.128 1.00 83.81 114 ASP A O 1
ATOM 912 N N . PRO A 1 115 ? 29.371 1.715 -29.662 1.00 80.31 115 PRO A N 1
ATOM 913 C CA . PRO A 1 115 ? 28.184 0.861 -29.697 1.00 80.31 115 PRO A CA 1
ATOM 914 C C . PRO A 1 115 ? 28.497 -0.573 -30.142 1.00 80.31 115 PRO A C 1
ATOM 916 O O . PRO A 1 115 ? 27.732 -1.485 -29.849 1.00 80.31 115 PRO A O 1
ATOM 919 N N . THR A 1 116 ? 29.629 -0.800 -30.822 1.00 83.56 116 THR A N 1
ATOM 920 C CA . THR A 1 116 ? 30.053 -2.141 -31.257 1.00 83.56 116 THR A CA 1
ATOM 921 C C . THR A 1 116 ? 30.706 -2.959 -30.143 1.00 83.56 116 THR A C 1
ATOM 923 O O . THR A 1 116 ? 30.911 -4.163 -30.297 1.00 83.56 116 THR A O 1
ATOM 926 N N . ARG A 1 117 ? 31.048 -2.316 -29.020 1.00 85.94 117 ARG A N 1
ATOM 927 C CA . ARG A 1 117 ? 31.694 -2.938 -27.854 1.00 85.94 117 ARG A CA 1
ATOM 928 C C . ARG A 1 117 ? 30.852 -2.836 -26.589 1.00 85.94 117 ARG A C 1
ATOM 930 O O . ARG A 1 117 ? 31.018 -3.662 -25.693 1.00 85.94 117 ARG A O 1
ATOM 937 N N . ALA A 1 118 ? 29.978 -1.837 -26.518 1.00 90.62 118 ALA A N 1
ATOM 938 C CA . ALA A 1 118 ? 29.061 -1.638 -25.415 1.00 90.62 118 ALA A CA 1
ATOM 939 C C . ALA A 1 118 ? 28.069 -2.804 -25.308 1.00 90.62 118 ALA A C 1
ATOM 941 O O . ALA A 1 118 ? 27.507 -3.276 -26.299 1.00 90.62 118 ALA A O 1
ATOM 942 N N . MET A 1 119 ? 27.856 -3.251 -24.079 1.00 92.94 119 MET A N 1
ATOM 943 C CA . MET A 1 119 ? 26.904 -4.280 -23.693 1.00 92.94 119 MET A CA 1
ATOM 944 C C . MET A 1 119 ? 25.892 -3.653 -22.742 1.00 92.94 119 MET A C 1
ATOM 946 O O . MET A 1 119 ? 26.286 -3.081 -21.725 1.00 92.94 119 MET A O 1
ATOM 950 N N . VAL A 1 120 ? 24.608 -3.797 -23.036 1.00 93.44 120 VAL A N 1
ATOM 951 C CA . VAL A 1 120 ? 23.525 -3.431 -22.122 1.00 93.44 120 VAL A CA 1
ATOM 952 C C . VAL A 1 120 ? 23.207 -4.649 -21.269 1.00 93.44 120 VAL A C 1
ATOM 954 O O . VAL A 1 120 ? 22.984 -5.729 -21.812 1.00 93.44 120 VAL A O 1
ATOM 957 N N . GLY A 1 121 ? 23.258 -4.500 -19.948 1.00 94.12 121 GLY A N 1
ATOM 958 C CA . GLY A 1 121 ? 22.841 -5.536 -19.005 1.00 94.12 121 GLY A CA 1
ATOM 959 C C . GLY A 1 121 ? 21.335 -5.515 -18.772 1.00 94.12 121 GLY A C 1
ATOM 960 O O . GLY A 1 121 ? 20.705 -4.461 -18.898 1.00 94.12 121 GLY A O 1
ATOM 961 N N . ARG A 1 122 ? 20.779 -6.672 -18.400 1.00 95.31 122 ARG A N 1
ATOM 962 C CA . ARG A 1 122 ? 19.397 -6.777 -17.929 1.00 95.31 122 ARG A CA 1
ATOM 963 C C . ARG A 1 122 ? 19.171 -5.810 -16.756 1.00 95.31 122 ARG A C 1
ATOM 965 O O . ARG A 1 122 ? 20.024 -5.757 -15.866 1.00 95.31 122 ARG A O 1
ATOM 972 N N . PRO A 1 123 ? 18.074 -5.035 -16.759 1.00 95.19 123 PRO A N 1
ATOM 973 C CA . PRO A 1 123 ? 17.791 -4.119 -15.669 1.00 95.19 123 PRO A CA 1
ATOM 974 C C . PRO A 1 123 ? 17.461 -4.854 -14.365 1.00 95.19 123 PRO A C 1
ATOM 976 O O . PRO A 1 123 ? 16.958 -5.971 -14.390 1.00 95.19 123 PRO A O 1
ATOM 979 N N . GLU A 1 124 ? 17.694 -4.200 -13.230 1.00 95.19 124 GLU A N 1
ATOM 980 C CA . GLU A 1 124 ? 17.251 -4.667 -11.907 1.00 95.19 124 GLU A CA 1
ATOM 981 C C . GLU A 1 124 ? 16.126 -3.754 -11.406 1.00 95.19 124 GLU A C 1
ATOM 983 O O . GLU A 1 124 ? 16.278 -2.533 -11.439 1.00 95.19 124 GLU A O 1
ATOM 988 N N . LEU A 1 125 ? 15.007 -4.308 -10.936 1.00 96.00 125 LEU A N 1
ATOM 989 C CA . LEU A 1 125 ? 13.900 -3.509 -10.400 1.00 96.00 125 LEU A CA 1
ATOM 990 C C . LEU A 1 125 ? 14.331 -2.728 -9.141 1.00 96.00 125 LEU A C 1
ATOM 992 O O . LEU A 1 125 ? 15.027 -3.247 -8.270 1.00 96.00 125 LEU A O 1
ATOM 996 N N . ARG A 1 126 ? 13.887 -1.474 -9.034 1.00 90.94 126 ARG A N 1
ATOM 997 C CA . ARG A 1 126 ? 14.084 -0.555 -7.899 1.00 90.94 126 ARG A CA 1
ATOM 998 C C . ARG A 1 126 ? 12.761 0.095 -7.483 1.00 90.94 126 ARG A C 1
ATOM 1000 O O . ARG A 1 126 ? 12.702 1.299 -7.270 1.00 90.94 126 ARG A O 1
ATOM 1007 N N . SER A 1 127 ? 11.699 -0.699 -7.422 1.00 88.62 127 SER A N 1
ATOM 1008 C CA . SER A 1 127 ? 10.361 -0.190 -7.134 1.00 88.62 127 SER A CA 1
ATOM 1009 C C . SER A 1 127 ? 9.953 -0.461 -5.694 1.00 88.62 127 SER A C 1
ATOM 1011 O O . SER A 1 127 ? 9.938 -1.616 -5.263 1.00 88.62 127 SER A O 1
ATOM 1013 N N . ASP A 1 128 ? 9.515 0.583 -4.992 1.00 87.12 128 ASP A N 1
ATOM 1014 C CA . ASP A 1 128 ? 8.923 0.479 -3.649 1.00 87.12 128 ASP A CA 1
ATOM 1015 C C . ASP A 1 128 ? 7.596 -0.307 -3.668 1.00 87.12 128 ASP A C 1
ATOM 1017 O O . ASP A 1 128 ? 7.101 -0.768 -2.641 1.00 87.12 128 ASP A O 1
ATOM 1021 N N . PHE A 1 129 ? 7.018 -0.537 -4.853 1.00 93.94 129 PHE A N 1
ATOM 1022 C CA . PHE A 1 129 ? 5.825 -1.366 -5.013 1.00 93.94 129 PHE A CA 1
ATOM 1023 C C . PHE A 1 129 ? 6.039 -2.827 -4.567 1.00 93.94 129 PHE A C 1
ATOM 1025 O O . PHE A 1 129 ? 5.092 -3.517 -4.183 1.00 93.94 129 PHE A O 1
ATOM 1032 N N . VAL A 1 130 ? 7.287 -3.305 -4.557 1.00 94.50 130 VAL A N 1
ATOM 1033 C CA . VAL A 1 130 ? 7.642 -4.631 -4.029 1.00 94.50 130 VAL A CA 1
ATOM 1034 C C . VAL A 1 130 ? 7.295 -4.744 -2.537 1.00 94.50 130 VAL A C 1
ATOM 1036 O O . VAL A 1 130 ? 6.791 -5.786 -2.109 1.00 94.50 130 VAL A O 1
ATOM 1039 N N . ASP A 1 131 ? 7.464 -3.665 -1.768 1.00 93.31 131 ASP A N 1
ATOM 1040 C CA . ASP A 1 131 ? 7.130 -3.627 -0.340 1.00 93.31 131 ASP A CA 1
ATOM 1041 C C . ASP A 1 131 ? 5.613 -3.682 -0.105 1.00 93.31 131 ASP A C 1
ATOM 1043 O O . ASP A 1 131 ? 5.151 -4.271 0.874 1.00 93.31 131 ASP A O 1
ATOM 1047 N N . VAL A 1 132 ? 4.816 -3.145 -1.034 1.00 94.94 132 VAL A N 1
ATOM 1048 C CA . VAL A 1 132 ? 3.345 -3.238 -1.009 1.00 94.94 132 VAL A CA 1
ATOM 1049 C C . VAL A 1 132 ? 2.892 -4.688 -1.209 1.00 94.94 132 VAL A C 1
ATOM 1051 O O . VAL A 1 132 ? 2.028 -5.181 -0.481 1.00 94.94 132 VAL A O 1
ATOM 1054 N N . LEU A 1 133 ? 3.502 -5.419 -2.148 1.00 95.88 133 LEU A N 1
ATOM 1055 C CA . LEU A 1 133 ? 3.213 -6.845 -2.342 1.00 95.88 133 LEU A CA 1
ATOM 1056 C C . LEU A 1 133 ? 3.676 -7.699 -1.152 1.00 95.88 133 LEU A C 1
ATOM 1058 O O . LEU A 1 133 ? 2.979 -8.636 -0.753 1.00 95.88 133 LEU A O 1
ATOM 1062 N N . ASP A 1 134 ? 4.821 -7.369 -0.550 1.00 96.12 134 ASP A N 1
ATOM 1063 C CA . ASP A 1 134 ? 5.286 -8.019 0.679 1.00 96.12 134 ASP A CA 1
ATOM 1064 C C . ASP A 1 134 ? 4.327 -7.761 1.853 1.00 96.12 134 ASP A C 1
ATOM 1066 O O . ASP A 1 134 ? 4.001 -8.684 2.604 1.00 96.12 134 ASP A O 1
ATOM 1070 N N . ALA A 1 135 ? 3.789 -6.543 1.971 1.00 96.44 135 ALA A N 1
ATOM 1071 C CA . ALA A 1 135 ? 2.778 -6.188 2.963 1.00 96.44 135 ALA A CA 1
ATOM 1072 C C . ALA A 1 135 ? 1.497 -7.025 2.823 1.00 96.44 135 ALA A C 1
ATOM 1074 O O . ALA A 1 135 ? 0.999 -7.555 3.820 1.00 96.44 135 ALA A O 1
ATOM 1075 N N . PHE A 1 136 ? 1.000 -7.239 1.601 1.00 96.19 136 PHE A N 1
ATOM 1076 C CA . PHE A 1 136 ? -0.108 -8.171 1.368 1.00 96.19 136 PHE A CA 1
ATOM 1077 C C . PHE A 1 136 ? 0.244 -9.608 1.774 1.00 96.19 136 PHE A C 1
ATOM 1079 O O . PHE A 1 136 ? -0.558 -10.284 2.424 1.00 96.19 136 PHE A O 1
ATOM 1086 N N . GLY A 1 137 ? 1.460 -10.065 1.462 1.00 95.31 137 GLY A N 1
ATOM 1087 C CA . GLY A 1 137 ? 1.964 -11.370 1.891 1.00 95.31 137 GLY A CA 1
ATOM 1088 C C . GLY A 1 137 ? 2.002 -11.526 3.416 1.00 95.31 137 GLY A C 1
ATOM 1089 O O . GLY A 1 137 ? 1.601 -12.570 3.938 1.00 95.31 137 GLY A O 1
ATOM 1090 N N . LYS A 1 138 ? 2.425 -10.481 4.138 1.00 95.88 138 LYS A N 1
ATOM 1091 C CA . LYS A 1 138 ? 2.428 -10.418 5.609 1.00 95.88 138 LYS A CA 1
ATOM 1092 C C . LYS A 1 138 ? 1.015 -10.468 6.182 1.00 95.88 138 LYS A C 1
ATOM 1094 O O . LYS A 1 138 ? 0.774 -11.283 7.069 1.00 95.88 138 LYS A O 1
ATOM 1099 N N . LEU A 1 139 ? 0.083 -9.673 5.648 1.00 95.25 139 LEU A N 1
ATOM 1100 C CA . LEU A 1 139 ? -1.329 -9.688 6.056 1.00 95.25 139 LEU A CA 1
ATOM 1101 C C . LEU A 1 139 ? -1.941 -11.077 5.875 1.00 95.25 139 LEU A C 1
ATOM 1103 O O . LEU A 1 139 ? -2.535 -11.615 6.804 1.00 95.25 139 LEU A O 1
ATOM 1107 N N . ARG A 1 140 ? -1.732 -11.691 4.707 1.00 94.38 140 ARG A N 1
ATOM 1108 C CA . ARG A 1 140 ? -2.208 -13.043 4.394 1.00 94.38 140 ARG A CA 1
ATOM 1109 C C . ARG A 1 140 ? -1.632 -14.091 5.341 1.00 94.38 140 ARG A C 1
ATOM 1111 O O . ARG A 1 140 ? -2.370 -14.926 5.858 1.00 94.38 140 ARG A O 1
ATOM 1118 N N . ALA A 1 141 ? -0.320 -14.057 5.568 1.00 93.50 141 ALA A N 1
ATOM 1119 C CA . ALA A 1 141 ? 0.350 -15.004 6.450 1.00 93.50 141 ALA A CA 1
ATOM 1120 C C . ALA A 1 141 ? -0.101 -14.851 7.907 1.00 93.50 141 ALA A C 1
ATOM 1122 O O . ALA A 1 141 ? -0.276 -15.856 8.588 1.00 93.50 141 ALA A O 1
ATOM 1123 N N . GLU A 1 142 ? -0.280 -13.619 8.380 1.00 94.56 142 GLU A N 1
ATOM 1124 C CA . GLU A 1 142 ? -0.720 -13.352 9.746 1.00 94.56 142 GLU A CA 1
ATOM 1125 C C . GLU A 1 142 ? -2.191 -13.738 9.939 1.00 94.56 142 GLU A C 1
ATOM 1127 O O . GLU A 1 142 ? -2.486 -14.531 10.828 1.00 94.56 142 GLU A O 1
ATOM 1132 N N . LEU A 1 143 ? -3.092 -13.331 9.038 1.00 92.94 143 LEU A N 1
ATOM 1133 C CA . LEU A 1 143 ? -4.494 -13.759 9.072 1.00 92.94 143 LEU A CA 1
ATOM 1134 C C . LEU A 1 143 ? -4.618 -15.288 9.015 1.00 92.94 143 LEU A C 1
ATOM 1136 O O . LEU A 1 143 ? -5.334 -15.872 9.820 1.00 92.94 143 LEU A O 1
ATOM 1140 N N . GLY A 1 144 ? -3.880 -15.957 8.125 1.00 90.31 144 GLY A N 1
ATOM 1141 C CA . GLY A 1 144 ? -3.912 -17.417 7.987 1.00 90.31 144 GLY A CA 1
ATOM 1142 C C . GLY A 1 144 ? -3.317 -18.196 9.168 1.00 90.31 144 GLY A C 1
ATOM 1143 O O . GLY A 1 144 ? -3.578 -19.389 9.298 1.00 90.31 144 GLY A O 1
ATOM 1144 N N . ARG A 1 145 ? -2.522 -17.563 10.046 1.00 89.75 145 ARG A N 1
ATOM 1145 C CA . ARG A 1 145 ? -2.068 -18.196 11.303 1.00 89.75 145 ARG A CA 1
ATOM 1146 C C . ARG A 1 145 ? -3.185 -18.292 12.329 1.00 89.75 145 ARG A C 1
ATOM 1148 O O . ARG A 1 145 ? -3.188 -19.233 13.121 1.00 89.75 145 ARG A O 1
ATOM 1155 N N . HIS A 1 146 ? -4.081 -17.312 12.325 1.00 87.06 146 HIS A N 1
ATOM 1156 C CA . HIS A 1 146 ? -5.130 -17.176 13.330 1.00 87.06 146 HIS A CA 1
ATOM 1157 C C . HIS A 1 146 ? -6.485 -17.695 12.833 1.00 87.06 146 HIS A C 1
ATOM 1159 O O . HIS A 1 146 ? -7.295 -18.180 13.619 1.00 87.06 146 HIS A O 1
ATOM 1165 N N . LEU A 1 147 ? -6.705 -17.677 11.518 1.00 84.62 147 LEU A N 1
ATOM 1166 C CA . LEU A 1 147 ? -7.940 -18.109 10.877 1.00 84.62 147 LEU A CA 1
ATOM 1167 C C . LEU A 1 147 ? -7.789 -19.498 10.248 1.00 84.62 147 LEU A C 1
ATOM 1169 O O . LEU A 1 147 ? -7.127 -19.662 9.226 1.00 84.62 147 LEU A O 1
ATOM 1173 N N . ASP A 1 148 ? -8.485 -20.489 10.809 1.00 81.94 148 ASP A N 1
ATOM 1174 C CA . ASP A 1 148 ? -8.685 -21.802 10.177 1.00 81.94 148 ASP A CA 1
ATOM 1175 C C . ASP A 1 148 ? -9.869 -21.736 9.196 1.00 81.94 148 ASP A C 1
ATOM 1177 O O . ASP A 1 148 ? -10.951 -22.281 9.427 1.00 81.94 148 ASP A O 1
ATOM 1181 N N . LEU A 1 149 ? -9.696 -20.951 8.131 1.00 77.62 149 LEU A N 1
ATOM 1182 C CA . LEU A 1 149 ? -10.719 -20.698 7.123 1.00 77.62 149 LEU A CA 1
ATOM 1183 C C . LEU A 1 149 ? -10.279 -21.245 5.764 1.00 77.62 149 LEU A C 1
ATOM 1185 O O . LEU A 1 149 ? -9.168 -20.986 5.312 1.00 77.62 149 LEU A O 1
ATOM 1189 N N . ASP A 1 150 ? -11.184 -21.954 5.088 1.00 76.69 150 ASP A N 1
ATOM 1190 C CA . ASP A 1 150 ? -11.004 -22.317 3.680 1.00 76.69 150 ASP A CA 1
ATOM 1191 C C . ASP A 1 150 ? -11.169 -21.046 2.825 1.00 76.69 150 ASP A C 1
ATOM 1193 O O . ASP A 1 150 ? -12.242 -20.424 2.892 1.00 76.69 150 ASP A O 1
ATOM 1197 N N . PRO A 1 151 ? -10.134 -20.594 2.091 1.00 76.44 151 PRO A N 1
ATOM 1198 C CA . PRO A 1 151 ? -10.236 -19.402 1.260 1.00 76.44 151 PRO A CA 1
ATOM 1199 C C . PRO A 1 151 ? -11.346 -19.584 0.217 1.00 76.44 151 PRO A C 1
ATOM 1201 O O . PRO A 1 151 ? -11.489 -20.642 -0.396 1.00 76.44 151 PRO A O 1
ATOM 1204 N N . GLY A 1 152 ? -12.170 -18.548 0.047 1.00 70.62 152 GLY A N 1
ATOM 1205 C CA . GLY A 1 152 ? -13.273 -18.556 -0.914 1.00 70.62 152 GLY A CA 1
ATOM 1206 C C . GLY A 1 152 ? -12.808 -18.580 -2.376 1.00 70.62 152 GLY A C 1
ATOM 1207 O O . GLY A 1 152 ? -11.626 -18.728 -2.685 1.00 70.62 152 GLY A O 1
ATOM 1208 N N . GLU A 1 153 ? -13.749 -18.399 -3.307 1.00 72.19 153 GLU A N 1
ATOM 1209 C CA . GLU A 1 153 ? -13.374 -18.160 -4.702 1.00 72.19 153 GLU A CA 1
ATOM 1210 C C . GLU A 1 153 ? -12.718 -16.778 -4.828 1.00 72.19 153 GLU A C 1
ATOM 1212 O O . GLU A 1 153 ? -13.329 -15.783 -4.436 1.00 72.19 153 GLU A O 1
ATOM 1217 N N . PRO A 1 154 ? -11.505 -16.685 -5.386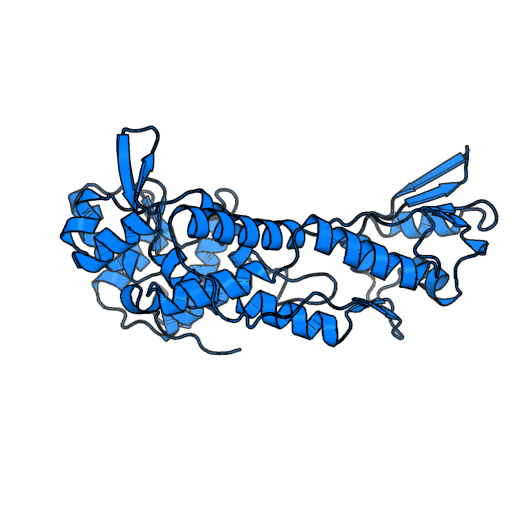 1.00 69.56 154 PRO A N 1
ATOM 1218 C CA . PRO A 1 154 ? -10.822 -15.405 -5.459 1.00 69.56 154 PRO A CA 1
ATOM 1219 C C . PRO A 1 154 ? -11.359 -14.516 -6.584 1.00 69.56 154 PRO A C 1
ATOM 1221 O O . PRO A 1 154 ? -11.791 -15.018 -7.632 1.00 69.56 154 PRO A O 1
ATOM 1224 N N . THR A 1 155 ? -11.225 -13.200 -6.420 1.00 68.31 155 THR A N 1
ATOM 1225 C CA . THR A 1 155 ? -11.699 -12.194 -7.384 1.00 68.31 155 THR A CA 1
ATOM 1226 C C . THR A 1 155 ? -10.587 -11.390 -8.064 1.00 68.31 155 THR A C 1
ATOM 1228 O O . THR A 1 155 ? -10.783 -10.974 -9.202 1.00 68.31 155 THR A O 1
ATOM 1231 N N . VAL A 1 156 ? -9.406 -11.261 -7.450 1.00 71.00 156 VAL A N 1
ATOM 1232 C CA . VAL A 1 156 ? -8.238 -10.581 -8.053 1.00 71.00 156 VAL A CA 1
ATOM 1233 C C . VAL A 1 156 ? -7.600 -11.434 -9.167 1.00 71.00 156 VAL A C 1
ATOM 1235 O O . VAL A 1 156 ? -7.590 -12.667 -9.086 1.00 71.00 156 VAL A O 1
ATOM 1238 N N . GLY A 1 157 ? -7.114 -10.802 -10.242 1.00 71.88 157 GLY A N 1
ATOM 1239 C CA . GLY A 1 157 ? -6.506 -11.465 -11.406 1.00 71.88 157 GLY A CA 1
ATOM 1240 C C . GLY A 1 157 ? -5.004 -11.766 -11.272 1.00 71.88 157 GLY A C 1
ATOM 1241 O O . GLY A 1 157 ? -4.298 -11.151 -10.477 1.00 71.88 157 GLY A O 1
ATOM 1242 N N . GLU A 1 158 ? -4.498 -12.712 -12.072 1.00 81.00 158 GLU A N 1
ATOM 1243 C CA . GLU A 1 158 ? -3.051 -12.950 -12.198 1.00 81.00 158 GLU A CA 1
ATOM 1244 C C . GLU A 1 158 ? -2.358 -11.793 -12.937 1.00 81.00 158 GLU A C 1
ATOM 1246 O O . GLU A 1 158 ? -2.958 -11.143 -13.794 1.00 81.00 158 GLU A O 1
ATOM 1251 N N . LEU A 1 159 ? -1.076 -11.573 -12.630 1.00 89.75 159 LEU A N 1
ATOM 1252 C CA . LEU A 1 159 ? -0.236 -10.600 -13.330 1.00 89.75 159 LEU A CA 1
ATOM 1253 C C . LEU A 1 159 ? -0.216 -10.897 -14.847 1.00 89.75 159 LEU A C 1
ATOM 1255 O O . LEU A 1 159 ? -0.015 -12.056 -15.224 1.00 89.75 159 LEU A O 1
ATOM 1259 N N . PRO A 1 160 ? -0.390 -9.890 -15.723 1.00 91.69 160 PRO A N 1
ATOM 1260 C CA . PRO A 1 160 ? -0.396 -10.106 -17.166 1.00 91.69 160 PRO A CA 1
ATOM 1261 C C . PRO A 1 160 ? 0.980 -10.526 -17.698 1.00 91.69 160 PRO A C 1
ATOM 1263 O O . PRO A 1 160 ? 2.013 -10.078 -17.209 1.00 91.69 160 PRO A O 1
ATOM 1266 N N . GLU A 1 161 ? 0.983 -11.341 -18.758 1.00 87.94 161 GLU A N 1
ATOM 1267 C CA . GLU A 1 161 ? 2.208 -11.853 -19.400 1.00 87.94 161 GLU A CA 1
ATOM 1268 C C . GLU A 1 161 ? 3.079 -10.744 -20.013 1.00 87.94 161 GLU A C 1
ATOM 1270 O O . GLU A 1 161 ? 4.300 -10.859 -20.041 1.00 87.94 161 GLU A O 1
ATOM 1275 N N . SER A 1 162 ? 2.460 -9.667 -20.506 1.00 91.19 162 SER A N 1
ATOM 1276 C CA . SER A 1 162 ? 3.152 -8.535 -21.133 1.00 91.19 162 SER A CA 1
ATOM 1277 C C . SER A 1 162 ? 2.802 -7.236 -20.399 1.00 91.19 162 SER A C 1
ATOM 1279 O O . SER A 1 162 ? 1.798 -6.592 -20.727 1.00 91.19 162 SER A O 1
ATOM 1281 N N . PRO A 1 163 ? 3.594 -6.847 -19.382 1.00 95.56 163 PRO A N 1
ATOM 1282 C CA . PRO A 1 163 ? 3.306 -5.667 -18.570 1.00 95.56 163 PRO A CA 1
ATOM 1283 C C . PRO A 1 163 ? 3.542 -4.350 -19.320 1.00 95.56 163 PRO A C 1
ATOM 1285 O O . PRO A 1 163 ? 2.923 -3.343 -18.980 1.00 95.56 163 PRO A O 1
ATOM 1288 N N . PHE A 1 164 ? 4.381 -4.354 -20.363 1.00 97.31 164 PHE A N 1
ATOM 1289 C CA . PHE A 1 164 ? 4.838 -3.144 -21.047 1.00 97.31 164 PHE A CA 1
ATOM 1290 C C . PHE A 1 164 ? 4.681 -3.199 -22.565 1.00 97.31 164 PHE A C 1
ATOM 1292 O O . PHE A 1 164 ? 4.638 -4.266 -23.175 1.00 97.31 164 PHE A O 1
ATOM 1299 N N . GLU A 1 165 ? 4.658 -2.021 -23.184 1.00 96.25 165 GLU A N 1
ATOM 1300 C CA . GLU A 1 165 ? 4.648 -1.846 -24.634 1.00 96.25 165 GLU A CA 1
ATOM 1301 C C . GLU A 1 165 ? 5.363 -0.557 -25.071 1.00 96.25 165 GLU A C 1
ATOM 1303 O O . GLU A 1 165 ? 5.466 0.418 -24.322 1.00 96.25 165 GLU A O 1
ATOM 1308 N N . PHE A 1 166 ? 5.822 -0.523 -26.327 1.00 94.50 166 PHE A N 1
ATOM 1309 C CA . PHE A 1 166 ? 6.330 0.703 -26.945 1.00 94.50 166 PHE A CA 1
ATOM 1310 C C . PHE A 1 166 ? 5.190 1.605 -27.429 1.00 94.50 166 PHE A C 1
ATOM 1312 O O . PHE A 1 166 ? 4.335 1.197 -28.221 1.00 94.50 166 PHE A O 1
ATOM 1319 N N . ARG A 1 167 ? 5.248 2.884 -27.058 1.00 89.19 167 ARG A N 1
ATOM 1320 C CA . ARG A 1 167 ? 4.416 3.971 -27.591 1.00 89.19 167 ARG A CA 1
ATOM 1321 C C . ARG A 1 167 ? 5.287 5.033 -28.269 1.00 89.19 167 ARG A C 1
ATOM 1323 O O . ARG A 1 167 ? 6.498 4.886 -28.401 1.00 89.19 167 ARG A O 1
ATOM 1330 N N . GLN A 1 168 ? 4.659 6.077 -28.818 1.00 79.06 168 GLN A N 1
ATOM 1331 C CA . GLN A 1 168 ? 5.384 7.123 -29.560 1.00 79.06 168 GLN A CA 1
ATOM 1332 C C . GLN A 1 168 ? 6.370 7.906 -28.680 1.00 79.06 168 GLN A C 1
ATOM 1334 O O . GLN A 1 168 ? 7.332 8.458 -29.203 1.00 79.06 168 GLN A O 1
ATOM 1339 N N . ASP A 1 169 ? 6.116 7.949 -27.376 1.00 78.50 169 ASP A N 1
ATOM 1340 C CA . ASP A 1 169 ? 6.821 8.721 -26.357 1.00 78.50 169 ASP A CA 1
ATOM 1341 C C . ASP A 1 169 ? 7.709 7.869 -25.428 1.00 78.50 169 ASP A C 1
ATOM 1343 O O . ASP A 1 169 ? 8.305 8.417 -24.505 1.00 78.50 169 ASP A O 1
ATOM 1347 N N . GLY A 1 170 ? 7.837 6.559 -25.678 1.00 88.88 170 GLY A N 1
ATOM 1348 C CA . GLY A 1 170 ? 8.686 5.657 -24.893 1.00 88.88 170 GLY A CA 1
ATOM 1349 C C . GLY A 1 170 ? 7.988 4.360 -24.493 1.00 88.88 170 GLY A C 1
ATOM 1350 O O . GLY A 1 170 ? 7.213 3.805 -25.273 1.00 88.88 170 GLY A O 1
ATOM 1351 N N . ILE A 1 171 ? 8.285 3.873 -23.287 1.00 94.12 171 ILE A N 1
ATOM 1352 C CA . ILE A 1 171 ? 7.696 2.656 -22.712 1.00 94.12 171 ILE A CA 1
ATOM 1353 C C . ILE A 1 171 ? 6.492 3.034 -21.844 1.00 94.12 171 ILE A C 1
ATOM 1355 O O . ILE A 1 171 ? 6.544 3.998 -21.076 1.00 94.12 171 ILE A O 1
ATOM 1359 N N . ARG A 1 172 ? 5.407 2.270 -21.976 1.00 95.44 172 ARG A N 1
ATOM 1360 C CA . ARG A 1 172 ? 4.169 2.414 -21.200 1.00 95.44 172 ARG A CA 1
ATOM 1361 C C . ARG A 1 172 ? 3.745 1.073 -20.626 1.00 95.44 172 ARG A C 1
ATOM 1363 O O . ARG A 1 172 ? 4.038 0.036 -21.226 1.00 95.44 172 ARG A O 1
ATOM 1370 N N . THR A 1 173 ? 3.043 1.096 -19.500 1.00 96.94 173 THR A N 1
ATOM 1371 C CA . THR A 1 173 ? 2.287 -0.074 -19.042 1.00 96.94 173 THR A CA 1
ATOM 1372 C C . THR A 1 173 ? 1.135 -0.380 -20.001 1.00 96.94 173 THR A C 1
ATOM 1374 O O . THR A 1 173 ? 0.579 0.513 -20.645 1.00 96.94 173 THR A O 1
ATOM 1377 N N . THR A 1 174 ? 0.794 -1.660 -20.146 1.00 97.25 174 THR A N 1
ATOM 1378 C CA . THR A 1 174 ? -0.350 -2.085 -20.966 1.00 97.25 174 THR A CA 1
ATOM 1379 C C . THR A 1 174 ? -1.674 -1.871 -20.230 1.00 97.25 174 THR A C 1
ATOM 1381 O O . THR A 1 174 ? -1.719 -1.888 -19.001 1.00 97.25 174 THR A O 1
ATOM 1384 N N . ASP A 1 175 ? -2.787 -1.775 -20.967 1.00 96.38 175 ASP A N 1
ATOM 1385 C CA . ASP A 1 175 ? -4.136 -1.693 -20.373 1.00 96.38 175 ASP A CA 1
ATOM 1386 C C . ASP A 1 175 ? -4.433 -2.878 -19.431 1.00 96.38 175 ASP A C 1
ATOM 1388 O O . ASP A 1 175 ? -5.134 -2.731 -18.432 1.00 96.38 175 ASP A O 1
ATOM 1392 N N . ALA A 1 176 ? -3.888 -4.062 -19.734 1.00 95.75 176 ALA A N 1
ATOM 1393 C CA . ALA A 1 176 ? -4.034 -5.245 -18.890 1.00 95.75 176 ALA A CA 1
ATOM 1394 C C . ALA A 1 176 ? -3.289 -5.094 -17.556 1.00 95.75 176 ALA A C 1
ATOM 1396 O O . ALA A 1 176 ? -3.813 -5.489 -16.517 1.00 95.75 176 ALA A O 1
ATOM 1397 N N . PHE A 1 177 ? -2.089 -4.504 -17.575 1.00 97.00 177 PHE A N 1
ATOM 1398 C CA . PHE A 1 177 ? -1.338 -4.208 -16.357 1.00 97.00 177 PHE A CA 1
ATOM 1399 C C . PHE A 1 177 ? -2.000 -3.094 -15.548 1.00 97.00 177 PHE A C 1
ATOM 1401 O O . PHE A 1 177 ? -2.102 -3.216 -14.333 1.00 97.00 177 PHE A O 1
ATOM 1408 N N . ALA A 1 178 ? -2.525 -2.063 -16.213 1.00 96.31 178 ALA A N 1
ATOM 1409 C CA . ALA A 1 178 ? -3.292 -1.010 -15.557 1.00 96.31 178 ALA A CA 1
ATOM 1410 C C . ALA A 1 178 ? -4.543 -1.560 -14.855 1.00 96.31 178 ALA A C 1
ATOM 1412 O O . ALA A 1 178 ? -4.754 -1.267 -13.683 1.00 96.31 178 ALA A O 1
ATOM 1413 N N . GLY A 1 179 ? -5.324 -2.420 -15.522 1.00 94.56 179 GLY A N 1
ATOM 1414 C CA . GLY A 1 179 ? -6.483 -3.075 -14.904 1.00 94.56 179 GLY A CA 1
ATOM 1415 C C . GLY A 1 179 ? -6.102 -3.971 -13.722 1.00 94.56 179 GLY A C 1
ATOM 1416 O O . GLY A 1 179 ? -6.738 -3.915 -12.676 1.00 94.56 179 GLY A O 1
ATOM 1417 N N . TRP A 1 180 ? -5.015 -4.738 -13.845 1.00 94.94 180 TRP A N 1
ATOM 1418 C CA . TRP A 1 180 ? -4.485 -5.513 -12.722 1.00 94.94 180 TRP A CA 1
ATOM 1419 C C . TRP A 1 180 ? -4.061 -4.614 -11.548 1.00 94.94 180 TRP A C 1
ATOM 1421 O O . TRP A 1 180 ? -4.373 -4.914 -10.399 1.00 94.94 180 TRP A O 1
ATOM 1431 N N . PHE A 1 181 ? -3.390 -3.492 -11.813 1.00 95.31 181 PHE A N 1
ATOM 1432 C CA . PHE A 1 181 ? -2.997 -2.543 -10.773 1.00 95.31 181 PHE A CA 1
ATOM 1433 C C . PHE A 1 181 ? -4.218 -1.910 -10.086 1.00 95.31 181 PHE A C 1
ATOM 1435 O O . PHE A 1 181 ? -4.220 -1.766 -8.866 1.00 95.31 181 PHE A O 1
ATOM 1442 N N . GLU A 1 182 ? -5.288 -1.600 -10.826 1.00 93.44 182 GLU A N 1
ATOM 1443 C CA . GLU A 1 182 ? -6.563 -1.147 -10.251 1.00 93.44 182 GLU A CA 1
ATOM 1444 C C . GLU A 1 182 ? -7.191 -2.195 -9.314 1.00 93.44 182 GLU A C 1
ATOM 1446 O O . GLU A 1 182 ? -7.724 -1.833 -8.258 1.00 93.44 182 GLU A O 1
ATOM 1451 N N . ASP A 1 183 ? -7.089 -3.486 -9.647 1.00 92.19 183 ASP A N 1
ATOM 1452 C CA . ASP A 1 183 ? -7.528 -4.574 -8.764 1.00 92.19 183 ASP A CA 1
ATOM 1453 C C . ASP A 1 183 ? -6.683 -4.622 -7.477 1.00 92.19 183 ASP A C 1
ATOM 1455 O O . ASP A 1 183 ? -7.235 -4.761 -6.383 1.00 92.19 183 ASP A O 1
ATOM 1459 N N . VAL A 1 184 ? -5.357 -4.439 -7.577 1.00 92.88 184 VAL A N 1
ATOM 1460 C CA . VAL A 1 184 ? -4.465 -4.355 -6.403 1.00 92.88 184 VAL A CA 1
ATOM 1461 C C . VAL A 1 184 ? -4.830 -3.163 -5.519 1.00 92.88 184 VAL A C 1
ATOM 1463 O O . VAL A 1 184 ? -4.963 -3.307 -4.306 1.00 92.88 184 VAL A O 1
ATOM 1466 N N . VAL A 1 185 ? -5.047 -1.989 -6.111 1.00 92.50 185 VAL A N 1
ATOM 1467 C CA . VAL A 1 185 ? -5.463 -0.779 -5.383 1.00 92.50 185 VAL A CA 1
ATOM 1468 C C . VAL A 1 185 ? -6.816 -0.986 -4.704 1.00 92.50 185 VAL A C 1
ATOM 1470 O O . VAL A 1 185 ? -7.025 -0.525 -3.583 1.00 92.50 185 VAL A O 1
ATOM 1473 N N . SER A 1 186 ? -7.723 -1.730 -5.338 1.00 90.94 186 SER A N 1
ATOM 1474 C CA . SER A 1 186 ? -9.021 -2.081 -4.753 1.00 90.94 186 SER A CA 1
ATOM 1475 C C . SER A 1 186 ? -8.908 -3.040 -3.562 1.00 90.94 186 SER A C 1
ATOM 1477 O O . SER A 1 186 ? -9.823 -3.105 -2.738 1.00 90.94 186 SER A O 1
ATOM 1479 N N . ALA A 1 187 ? -7.784 -3.750 -3.435 1.00 91.12 187 ALA A N 1
ATOM 1480 C CA . ALA A 1 187 ? -7.455 -4.550 -2.264 1.00 91.12 187 ALA A CA 1
ATOM 1481 C C . ALA A 1 187 ? -6.847 -3.719 -1.115 1.00 91.12 187 ALA A C 1
ATOM 1483 O O . ALA A 1 187 ? -6.765 -4.224 -0.001 1.00 91.12 187 ALA A O 1
ATOM 1484 N N . CYS A 1 188 ? -6.462 -2.456 -1.318 1.00 91.69 188 CYS A N 1
ATOM 1485 C CA . CYS A 1 188 ? -5.945 -1.596 -0.247 1.00 91.69 188 CYS A CA 1
ATOM 1486 C C . CYS A 1 188 ? -7.074 -0.939 0.581 1.00 91.69 188 CYS A C 1
ATOM 1488 O O . CYS A 1 188 ? -8.164 -0.682 0.060 1.00 91.69 188 CYS A O 1
ATOM 1490 N N . PRO A 1 189 ? -6.831 -0.575 1.856 1.00 91.69 189 PRO A N 1
ATOM 1491 C CA . PRO A 1 189 ? -7.658 0.409 2.556 1.00 91.69 189 PRO A CA 1
ATOM 1492 C C .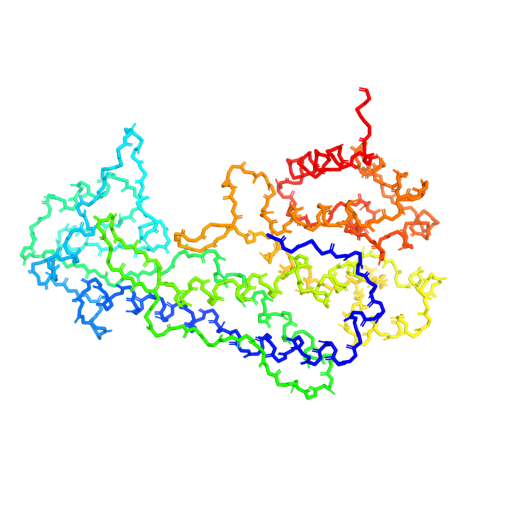 PRO A 1 189 ? -7.629 1.786 1.852 1.00 91.69 189 PRO A C 1
ATOM 1494 O O . PRO A 1 189 ? -6.600 2.142 1.277 1.00 91.69 189 PRO A O 1
ATOM 1497 N N . PRO A 1 190 ? -8.717 2.581 1.900 1.00 90.19 190 PRO A N 1
ATOM 1498 C CA . PRO A 1 190 ? -10.012 2.270 2.511 1.00 90.19 190 PRO A CA 1
ATOM 1499 C C . PRO A 1 190 ? -10.949 1.434 1.615 1.00 90.19 190 PRO A C 1
ATOM 1501 O O . PRO A 1 190 ? -12.087 1.165 1.994 1.00 90.19 190 PRO A O 1
ATOM 1504 N N . VAL A 1 191 ? -10.528 1.079 0.395 1.00 90.56 191 VAL A N 1
ATOM 1505 C CA . VAL A 1 191 ? -11.399 0.447 -0.612 1.00 90.56 191 VAL A CA 1
ATOM 1506 C C . VAL A 1 191 ? -11.822 -0.956 -0.177 1.00 90.56 191 VAL A C 1
ATOM 1508 O O . VAL A 1 191 ? -12.996 -1.318 -0.293 1.00 90.56 191 VAL A O 1
ATOM 1511 N N . ASN A 1 192 ? -10.884 -1.723 0.377 1.00 92.06 192 ASN A N 1
ATOM 1512 C CA . ASN A 1 192 ? -11.155 -3.031 0.949 1.00 92.06 192 ASN A CA 1
ATOM 1513 C C . ASN A 1 192 ? -11.711 -2.896 2.376 1.00 92.06 192 ASN A C 1
ATOM 1515 O O . ASN A 1 192 ? -10.988 -2.578 3.322 1.00 92.06 192 ASN A O 1
ATOM 1519 N N . GLU A 1 193 ? -13.011 -3.147 2.526 1.00 92.31 193 GLU A N 1
ATOM 1520 C CA . GLU A 1 193 ? -13.743 -2.998 3.791 1.00 92.31 193 GLU A CA 1
ATOM 1521 C C . GLU A 1 193 ? -13.140 -3.844 4.941 1.00 92.31 193 GLU A C 1
ATOM 1523 O O . GLU A 1 193 ? -12.861 -3.265 5.992 1.00 92.31 193 GLU A O 1
ATOM 1528 N N . PRO A 1 194 ? -12.836 -5.151 4.779 1.00 94.50 194 PRO A N 1
ATOM 1529 C CA . PRO A 1 194 ? -12.205 -5.945 5.841 1.00 94.50 194 PRO A CA 1
ATOM 1530 C C . PRO A 1 194 ? -10.823 -5.447 6.276 1.00 94.50 194 PRO A C 1
ATOM 1532 O O . PRO A 1 194 ? -10.543 -5.393 7.471 1.00 94.50 194 PRO A O 1
ATOM 1535 N N . LEU A 1 195 ? -9.959 -5.057 5.333 1.00 94.75 195 LEU A N 1
ATOM 1536 C CA . LEU A 1 195 ? -8.643 -4.509 5.672 1.00 94.75 195 LEU A CA 1
ATOM 1537 C C . LEU A 1 195 ? -8.747 -3.133 6.331 1.00 94.75 195 LEU A C 1
ATOM 1539 O O . LEU A 1 195 ? -7.961 -2.826 7.221 1.00 94.75 195 LEU A O 1
ATOM 1543 N N . THR A 1 196 ? -9.743 -2.333 5.955 1.00 93.19 196 THR A N 1
ATOM 1544 C CA . THR A 1 196 ? -10.036 -1.056 6.620 1.00 93.19 196 THR A CA 1
ATOM 1545 C C . THR A 1 196 ? -10.529 -1.277 8.048 1.00 93.19 196 THR A C 1
ATOM 1547 O O . THR A 1 196 ? -10.060 -0.610 8.963 1.00 93.19 196 THR A O 1
ATOM 1550 N N . ALA A 1 197 ? -11.412 -2.255 8.269 1.00 93.12 197 ALA A N 1
ATOM 1551 C CA . ALA A 1 197 ? -11.853 -2.630 9.609 1.00 93.12 197 ALA A CA 1
ATOM 1552 C C . ALA A 1 197 ? -10.698 -3.143 10.471 1.00 93.12 197 ALA A C 1
ATOM 1554 O O . ALA A 1 197 ? -10.590 -2.769 11.633 1.00 93.12 197 ALA A O 1
ATOM 1555 N N . LEU A 1 198 ? -9.818 -3.969 9.899 1.00 94.44 198 LEU A N 1
ATOM 1556 C CA . LEU A 1 198 ? -8.648 -4.490 10.601 1.00 94.44 198 LEU A CA 1
ATOM 1557 C C . LEU A 1 198 ? -7.652 -3.371 10.942 1.00 94.44 198 LEU A C 1
ATOM 1559 O O . LEU A 1 198 ? -7.110 -3.361 12.044 1.00 94.44 198 LEU A O 1
ATOM 1563 N N . LEU A 1 199 ? -7.458 -2.407 10.036 1.00 94.00 199 LEU A N 1
ATOM 1564 C CA . LEU A 1 199 ? -6.678 -1.192 10.278 1.00 94.00 199 LEU A CA 1
ATOM 1565 C C . LEU A 1 199 ? -7.247 -0.384 11.449 1.00 94.00 199 LEU A C 1
ATOM 1567 O O . LEU A 1 199 ? -6.508 -0.048 12.369 1.00 94.00 199 LEU A O 1
ATOM 1571 N N . THR A 1 200 ? -8.551 -0.101 11.434 1.00 90.88 200 THR A N 1
ATOM 1572 C CA . THR A 1 200 ? -9.237 0.650 12.496 1.00 90.88 200 THR A CA 1
ATOM 1573 C C . THR A 1 200 ? -9.237 -0.102 13.828 1.00 90.88 200 THR A C 1
ATOM 1575 O O . THR A 1 200 ? -9.033 0.496 14.880 1.00 90.88 200 THR A O 1
ATOM 1578 N N . ALA A 1 201 ? -9.406 -1.425 13.806 1.00 92.94 201 ALA A N 1
ATOM 1579 C CA . ALA A 1 201 ? -9.360 -2.249 15.008 1.00 92.94 201 ALA A CA 1
ATOM 1580 C C . ALA A 1 201 ? -7.962 -2.294 15.648 1.00 92.94 201 ALA A C 1
ATOM 1582 O O . ALA A 1 201 ? -7.850 -2.518 16.852 1.00 92.94 201 ALA A O 1
ATOM 1583 N N . ASN A 1 202 ? -6.899 -2.043 14.877 1.00 93.38 202 ASN A N 1
ATOM 1584 C CA . ASN A 1 202 ? -5.505 -2.003 15.329 1.00 93.38 202 ASN A CA 1
ATOM 1585 C C . ASN A 1 202 ? -5.170 -0.698 16.097 1.00 93.38 202 ASN A C 1
ATOM 1587 O O . ASN A 1 202 ? -4.168 -0.028 15.839 1.00 93.38 202 ASN A O 1
ATOM 1591 N N . ALA A 1 203 ? -6.043 -0.318 17.032 1.00 92.25 203 ALA A N 1
ATOM 1592 C CA . ALA A 1 203 ? -6.081 0.983 17.700 1.00 92.25 203 ALA A CA 1
ATOM 1593 C C . ALA A 1 203 ? -5.024 1.168 18.806 1.00 92.25 203 ALA A C 1
ATOM 1595 O O . ALA A 1 203 ? -4.828 2.283 19.297 1.00 92.25 203 ALA A O 1
ATOM 1596 N N . ASN A 1 204 ? -4.336 0.094 19.207 1.00 93.56 204 ASN A N 1
ATOM 1597 C CA . ASN A 1 204 ? -3.316 0.079 20.260 1.00 93.56 204 ASN A CA 1
ATOM 1598 C C . ASN A 1 204 ? -3.821 0.477 21.660 1.00 93.56 204 ASN A C 1
ATOM 1600 O O . ASN A 1 204 ? -3.062 0.975 22.497 1.00 93.56 204 ASN A O 1
ATOM 1604 N N . VAL A 1 205 ? -5.103 0.248 21.933 1.00 93.19 205 VAL A N 1
ATOM 1605 C CA . VAL A 1 205 ? -5.695 0.439 23.264 1.00 93.19 205 VAL A CA 1
ATOM 1606 C C . VAL A 1 205 ? -5.457 -0.782 24.154 1.00 93.19 205 VAL A C 1
ATOM 1608 O O . VAL A 1 205 ? -5.331 -1.893 23.652 1.00 93.19 205 VAL A O 1
ATOM 1611 N N . LEU A 1 206 ? -5.400 -0.610 25.471 1.00 93.25 206 LEU A N 1
ATOM 1612 C CA . LEU A 1 206 ? -5.275 -1.683 26.453 1.00 93.25 206 LEU A CA 1
ATOM 1613 C C . LEU A 1 206 ? -6.393 -2.712 26.263 1.00 93.25 206 LEU A C 1
ATOM 1615 O O . LEU A 1 206 ? -7.568 -2.355 26.158 1.00 93.25 206 LEU A O 1
ATOM 1619 N N . TRP A 1 207 ? -6.032 -3.995 26.280 1.00 93.88 207 TRP A N 1
ATOM 1620 C CA . TRP A 1 207 ? -6.976 -5.099 26.110 1.00 93.88 207 TRP A CA 1
ATOM 1621 C C . TRP A 1 207 ? -8.097 -5.044 27.153 1.00 93.88 207 TRP A C 1
ATOM 1623 O O . TRP A 1 207 ? -9.275 -5.073 26.813 1.00 93.88 207 TRP A O 1
ATOM 1633 N N . GLU A 1 208 ? -7.730 -4.830 28.418 1.00 92.31 208 GLU A N 1
ATOM 1634 C CA . GLU A 1 208 ? -8.682 -4.711 29.528 1.00 92.31 208 GLU A CA 1
ATOM 1635 C C . GLU A 1 208 ? -9.691 -3.569 29.322 1.00 92.31 208 GLU A C 1
ATOM 1637 O O . GLU A 1 208 ? -10.821 -3.637 29.803 1.00 92.31 208 GLU A O 1
ATOM 1642 N N . VAL A 1 209 ? -9.279 -2.491 28.644 1.00 92.06 209 VAL A N 1
ATOM 1643 C CA . VAL A 1 209 ? -10.153 -1.363 28.299 1.00 92.06 209 VAL A CA 1
ATOM 1644 C C . VAL A 1 209 ? -11.067 -1.745 27.139 1.00 92.06 209 VAL A C 1
ATOM 1646 O O . VAL A 1 209 ? -12.265 -1.473 27.210 1.00 92.06 209 VAL A O 1
ATOM 1649 N N . ALA A 1 210 ? -10.533 -2.408 26.113 1.00 91.25 210 ALA A N 1
ATOM 1650 C CA . ALA A 1 210 ? -11.306 -2.892 24.974 1.00 91.25 210 ALA A CA 1
ATOM 1651 C C . ALA A 1 210 ? -12.441 -3.836 25.409 1.00 91.25 210 ALA A C 1
ATOM 1653 O O . ALA A 1 210 ? -13.583 -3.628 25.009 1.00 91.25 210 ALA A O 1
ATOM 1654 N N . GLU A 1 211 ? -12.173 -4.781 26.315 1.00 92.69 211 GLU A N 1
ATOM 1655 C CA . GLU A 1 211 ? -13.180 -5.702 26.877 1.00 92.69 211 GLU A CA 1
ATOM 1656 C C . GLU A 1 211 ? -14.336 -4.988 27.602 1.00 92.69 211 GLU A C 1
ATOM 1658 O O . GLU A 1 211 ? -15.424 -5.540 27.748 1.00 92.69 211 GLU A O 1
ATOM 1663 N N . GLN A 1 212 ? -14.121 -3.758 28.081 1.00 90.06 212 GLN A N 1
ATOM 1664 C CA . GLN A 1 212 ? -15.149 -2.978 28.778 1.00 90.06 212 GLN A CA 1
ATOM 1665 C C . GLN A 1 212 ? -16.051 -2.186 27.827 1.00 90.06 212 GLN A C 1
ATOM 1667 O O . GLN A 1 212 ? -17.145 -1.790 28.236 1.00 90.06 212 GLN A O 1
ATOM 1672 N N . VAL A 1 213 ? -15.583 -1.898 26.609 1.00 88.19 213 VAL A N 1
ATOM 1673 C CA . VAL A 1 213 ? -16.272 -1.006 25.661 1.00 88.19 213 VAL A CA 1
ATOM 1674 C C . VAL A 1 213 ? -16.804 -1.732 24.430 1.00 88.19 213 VAL A C 1
ATOM 1676 O O . VAL A 1 213 ? -17.792 -1.285 23.851 1.00 88.19 213 VAL A O 1
ATOM 1679 N N . LEU A 1 214 ? -16.175 -2.840 24.034 1.00 87.94 214 LEU A N 1
ATOM 1680 C CA . LEU A 1 214 ? -16.595 -3.656 22.900 1.00 87.94 214 LEU A CA 1
ATOM 1681 C C . LEU A 1 214 ? -17.668 -4.669 23.311 1.00 87.94 214 LEU A C 1
ATOM 1683 O O . LEU A 1 214 ? -17.778 -5.065 24.471 1.00 87.94 214 LEU A O 1
ATOM 1687 N N . ALA A 1 215 ? -18.456 -5.115 22.333 1.00 87.75 215 ALA A N 1
ATOM 1688 C CA . ALA A 1 215 ? -19.281 -6.304 22.506 1.00 87.75 215 ALA A CA 1
ATOM 1689 C C . ALA A 1 215 ? -18.386 -7.539 22.728 1.00 87.75 215 ALA A C 1
ATOM 1691 O O . ALA A 1 215 ? -17.321 -7.638 22.122 1.00 87.75 215 ALA A O 1
ATOM 1692 N N . GLU A 1 216 ? -18.836 -8.483 23.563 1.00 85.12 216 GLU A N 1
ATOM 1693 C CA . GLU A 1 216 ? -18.092 -9.712 23.903 1.00 85.12 216 GLU A CA 1
ATOM 1694 C C . GLU A 1 216 ? -17.677 -10.487 22.640 1.00 85.12 216 GLU A C 1
ATOM 1696 O O . GLU A 1 216 ? -16.499 -10.787 22.463 1.00 85.12 216 GLU A O 1
ATOM 1701 N N . ASP A 1 217 ? -18.608 -10.668 21.695 1.00 89.31 217 ASP A N 1
ATOM 1702 C CA . ASP A 1 217 ? -18.350 -11.349 20.419 1.00 89.31 217 ASP A CA 1
ATOM 1703 C C . ASP A 1 217 ? -17.265 -10.648 19.576 1.00 89.31 217 ASP A C 1
ATOM 1705 O O . ASP A 1 217 ? -16.491 -11.307 18.878 1.00 89.31 217 ASP A O 1
ATOM 1709 N N . LEU A 1 218 ? -17.181 -9.313 19.641 1.00 89.44 218 LEU A N 1
ATOM 1710 C CA . LEU A 1 218 ? -16.162 -8.548 18.924 1.00 89.44 218 LEU A CA 1
ATOM 1711 C C . LEU A 1 218 ? -14.801 -8.655 19.619 1.00 89.44 218 LEU A C 1
ATOM 1713 O O . LEU A 1 218 ? -13.802 -8.840 18.934 1.00 89.44 218 LEU A O 1
ATOM 1717 N N . ALA A 1 219 ? -14.737 -8.596 20.951 1.00 91.25 219 ALA A N 1
ATOM 1718 C CA . ALA A 1 219 ? -13.483 -8.792 21.682 1.00 91.25 219 ALA A CA 1
ATOM 1719 C C . ALA A 1 219 ? -12.885 -10.182 21.395 1.00 91.25 219 ALA A C 1
ATOM 1721 O O . ALA A 1 219 ? -11.741 -10.271 20.945 1.00 91.25 219 ALA A O 1
ATOM 1722 N N . ASP A 1 220 ? -13.684 -11.246 21.515 1.00 91.50 220 ASP A N 1
ATOM 1723 C CA . ASP A 1 220 ? -13.271 -12.613 21.166 1.00 91.50 220 ASP A CA 1
ATOM 1724 C C . ASP A 1 220 ? -12.791 -12.704 19.709 1.00 91.50 220 ASP A C 1
ATOM 1726 O O . ASP A 1 220 ? -11.812 -13.387 19.391 1.00 91.50 220 ASP A O 1
ATOM 1730 N N . ARG A 1 221 ? -13.453 -11.976 18.800 1.00 92.38 221 ARG A N 1
ATOM 1731 C CA . ARG A 1 221 ? -13.064 -11.910 17.390 1.00 92.38 221 ARG A CA 1
ATOM 1732 C C . ARG A 1 221 ? -11.709 -11.242 17.185 1.00 92.38 221 ARG A C 1
ATOM 1734 O O . ARG A 1 221 ? -10.910 -11.761 16.413 1.00 92.38 221 ARG A O 1
ATOM 1741 N N . LEU A 1 222 ? -11.439 -10.112 17.837 1.00 94.25 222 LEU A N 1
ATOM 1742 C CA . LEU A 1 222 ? -10.149 -9.426 17.723 1.00 94.25 222 LEU A CA 1
ATOM 1743 C C . LEU A 1 222 ? -9.013 -10.292 18.290 1.00 94.25 222 LEU A C 1
ATOM 1745 O O . LEU A 1 222 ? -7.943 -10.371 17.683 1.00 94.25 222 LEU A O 1
ATOM 1749 N N . GLU A 1 223 ? -9.257 -11.005 19.393 1.00 93.75 223 GLU A N 1
ATOM 1750 C CA . GLU A 1 223 ? -8.305 -11.984 19.930 1.00 93.75 223 GLU A CA 1
ATOM 1751 C C . GLU A 1 223 ? -8.039 -13.106 18.919 1.00 93.75 223 GLU A C 1
ATOM 1753 O O . GLU A 1 223 ? -6.883 -13.390 18.601 1.00 93.75 223 GLU A O 1
ATOM 1758 N N . ALA A 1 224 ? -9.097 -13.682 18.343 1.00 92.00 224 ALA A N 1
ATOM 1759 C CA . ALA A 1 224 ? -9.005 -14.718 17.315 1.00 92.00 224 ALA A CA 1
ATOM 1760 C C . ALA A 1 224 ? -8.380 -14.237 15.995 1.00 92.00 224 ALA A C 1
ATOM 1762 O O . ALA A 1 224 ? -8.058 -15.064 15.150 1.00 92.00 224 ALA A O 1
ATOM 1763 N N . LEU A 1 225 ? -8.214 -12.928 15.793 1.00 94.19 225 LEU A N 1
ATOM 1764 C CA . LEU A 1 225 ? -7.493 -12.339 14.660 1.00 94.19 225 LEU A CA 1
ATOM 1765 C C . LEU A 1 225 ? -6.035 -12.008 14.991 1.00 94.19 225 LEU A C 1
ATOM 1767 O O . LEU A 1 225 ? -5.320 -11.490 14.132 1.00 94.19 225 LEU A O 1
ATOM 1771 N N . GLY A 1 226 ? -5.589 -12.290 16.216 1.00 93.62 226 GLY A N 1
ATOM 1772 C CA . GLY A 1 226 ? -4.231 -12.008 16.665 1.00 93.62 226 GLY A CA 1
ATOM 1773 C C . GLY A 1 226 ? -3.977 -10.537 16.984 1.00 93.62 226 GLY A C 1
ATOM 1774 O O . GLY A 1 226 ? -2.826 -10.110 16.953 1.00 93.62 226 GLY A O 1
ATOM 1775 N N . LEU A 1 227 ? -5.020 -9.750 17.271 1.00 93.88 227 LEU A N 1
ATOM 1776 C CA . LEU A 1 227 ? -4.876 -8.357 17.707 1.00 93.88 227 LEU A CA 1
ATOM 1777 C C . LEU A 1 227 ? -4.610 -8.223 19.209 1.00 93.88 227 LEU A C 1
ATOM 1779 O O . LEU A 1 227 ? -4.486 -7.111 19.688 1.00 93.88 227 LEU A O 1
ATOM 1783 N N . ARG A 1 228 ? -4.516 -9.312 19.974 1.00 92.94 228 ARG A N 1
ATOM 1784 C CA . ARG A 1 228 ? -4.111 -9.266 21.384 1.00 92.94 228 ARG A CA 1
ATOM 1785 C C . ARG A 1 228 ? -2.598 -9.461 21.486 1.00 92.94 228 ARG A C 1
ATOM 1787 O O . ARG A 1 228 ? -2.130 -10.598 21.530 1.00 92.94 228 ARG A O 1
ATOM 1794 N N . ASP A 1 229 ? -1.838 -8.368 21.537 1.00 82.69 229 ASP A N 1
ATOM 1795 C CA . ASP A 1 229 ? -0.378 -8.416 21.688 1.00 82.69 229 ASP A CA 1
ATOM 1796 C C . ASP A 1 229 ? 0.061 -7.921 23.070 1.00 82.69 229 ASP A C 1
ATOM 1798 O O . ASP A 1 229 ? -0.192 -6.784 23.479 1.00 82.69 229 ASP A O 1
ATOM 1802 N N . GLY A 1 230 ? 0.739 -8.803 23.801 1.00 66.75 230 GLY A N 1
ATOM 1803 C CA . GLY A 1 230 ? 1.422 -8.496 25.049 1.00 66.75 230 GLY A CA 1
ATOM 1804 C C . GLY A 1 230 ? 2.818 -7.982 24.740 1.00 66.75 230 GLY A C 1
ATOM 1805 O O . GLY A 1 230 ? 3.781 -8.750 24.761 1.00 66.75 230 GLY A O 1
ATOM 1806 N N . GLY A 1 231 ? 2.939 -6.684 24.460 1.00 61.00 231 GLY A N 1
ATOM 1807 C CA . GLY A 1 231 ? 4.234 -6.072 24.169 1.00 61.00 231 GLY A CA 1
ATOM 1808 C C . GLY A 1 231 ? 5.266 -6.306 25.287 1.00 61.00 231 GLY A C 1
ATOM 1809 O O . GLY A 1 231 ? 4.952 -6.722 26.404 1.00 61.00 231 GLY A O 1
ATOM 1810 N N . SER A 1 232 ? 6.530 -5.946 25.044 1.00 52.72 232 SER A N 1
ATOM 1811 C CA . SER A 1 232 ? 7.683 -6.182 25.944 1.00 52.72 232 SER A CA 1
ATOM 1812 C C . SER A 1 232 ? 7.558 -5.613 27.372 1.00 52.72 232 SER A C 1
ATOM 1814 O O . SER A 1 232 ? 8.447 -5.819 28.199 1.00 52.72 232 SER A O 1
ATOM 1816 N N . ARG A 1 233 ? 6.498 -4.845 27.652 1.00 56.12 233 ARG A N 1
ATOM 1817 C CA . ARG A 1 233 ? 6.188 -4.204 28.938 1.00 56.12 233 ARG A CA 1
ATOM 1818 C C . ARG A 1 233 ? 5.128 -4.947 29.764 1.00 56.12 233 ARG A C 1
ATOM 1820 O O . ARG A 1 233 ? 4.905 -4.555 30.902 1.00 56.12 233 ARG A O 1
ATOM 1827 N N . GLY A 1 234 ? 4.547 -6.030 29.241 1.00 66.38 234 GLY A N 1
ATOM 1828 C CA . GLY A 1 234 ? 3.625 -6.907 29.975 1.00 66.38 234 GLY A CA 1
ATOM 1829 C C . GLY A 1 234 ? 2.165 -6.447 30.015 1.00 66.38 234 GLY A C 1
ATOM 1830 O O . GLY A 1 234 ? 1.369 -7.092 30.687 1.00 66.38 234 GLY A O 1
ATOM 1831 N N . GLU A 1 235 ? 1.820 -5.369 29.312 1.00 84.62 235 GLU A N 1
ATOM 1832 C CA . GLU A 1 235 ? 0.438 -4.921 29.116 1.00 84.62 235 GLU A CA 1
ATOM 1833 C C . GLU A 1 235 ? -0.037 -5.386 27.741 1.00 84.62 235 GLU A C 1
ATOM 1835 O O . GLU A 1 235 ? 0.610 -5.099 26.730 1.00 84.62 235 GLU A O 1
ATOM 1840 N N . GLU A 1 236 ? -1.145 -6.119 27.713 1.00 92.12 236 GLU A N 1
ATOM 1841 C CA . GLU A 1 236 ? -1.778 -6.565 26.476 1.00 92.12 236 GLU A CA 1
ATOM 1842 C C . GLU A 1 236 ? -2.566 -5.414 25.859 1.00 92.12 236 GLU A C 1
ATOM 1844 O O . GLU A 1 236 ? -3.304 -4.708 26.553 1.00 92.12 236 GLU A O 1
ATOM 1849 N N . ARG A 1 237 ? -2.400 -5.209 24.555 1.00 93.19 237 ARG A N 1
ATOM 1850 C CA . ARG A 1 237 ? -3.083 -4.158 23.797 1.00 93.19 237 ARG A CA 1
ATOM 1851 C C . ARG A 1 237 ? -3.748 -4.758 22.568 1.00 93.19 237 ARG A C 1
ATOM 1853 O O . ARG A 1 237 ? -3.315 -5.798 22.076 1.00 93.19 237 ARG A O 1
ATOM 1860 N N . VAL A 1 238 ? -4.787 -4.083 22.082 1.00 94.50 238 VAL A N 1
ATOM 1861 C CA . VAL A 1 238 ? -5.434 -4.366 20.802 1.00 94.50 238 VAL A CA 1
ATOM 1862 C C . VAL A 1 238 ? -4.533 -3.849 19.685 1.00 94.50 238 VAL A C 1
ATOM 1864 O O . VAL A 1 238 ? -4.746 -2.766 19.133 1.00 94.50 238 VAL A O 1
ATOM 1867 N N . PHE A 1 239 ? -3.444 -4.570 19.449 1.00 93.25 239 PHE A N 1
ATOM 1868 C CA . PHE A 1 239 ? -2.429 -4.213 18.485 1.00 93.25 239 PHE A CA 1
ATOM 1869 C C . PHE A 1 239 ? -1.761 -5.436 17.864 1.00 93.25 239 PHE A C 1
ATOM 1871 O O . PHE A 1 239 ? -1.579 -6.454 18.521 1.00 93.25 239 PHE A O 1
ATOM 1878 N N . ASN A 1 240 ? -1.333 -5.320 16.612 1.00 93.44 240 ASN A N 1
ATOM 1879 C CA . ASN A 1 240 ? -0.430 -6.276 15.982 1.00 93.44 240 ASN A CA 1
ATOM 1880 C C . ASN A 1 240 ? 0.546 -5.524 15.070 1.00 93.44 240 ASN A C 1
ATOM 1882 O O . ASN A 1 240 ? 0.136 -4.880 14.097 1.00 93.44 240 ASN A O 1
ATOM 1886 N N . TRP A 1 241 ? 1.842 -5.625 15.379 1.00 91.44 241 TRP A N 1
ATOM 1887 C CA . TRP A 1 241 ? 2.909 -4.963 14.620 1.00 91.44 241 TRP A CA 1
ATOM 1888 C C . TRP A 1 241 ? 2.989 -5.437 13.167 1.00 91.44 241 TRP A C 1
ATOM 1890 O O . TRP A 1 241 ? 3.211 -4.624 12.277 1.00 91.44 241 TRP A O 1
ATOM 1900 N N . THR A 1 242 ? 2.736 -6.722 12.904 1.00 93.94 242 THR A N 1
ATOM 1901 C CA . THR A 1 242 ? 2.744 -7.271 11.539 1.00 93.94 242 THR A CA 1
ATOM 1902 C C . THR A 1 242 ? 1.649 -6.638 10.686 1.00 93.94 242 THR A C 1
ATOM 1904 O O . THR A 1 242 ? 1.894 -6.294 9.530 1.00 93.94 242 THR A O 1
ATOM 1907 N N . TYR A 1 243 ? 0.451 -6.450 11.251 1.00 94.69 243 TYR A N 1
ATOM 1908 C CA . TYR A 1 243 ? -0.625 -5.727 10.573 1.00 94.69 243 TYR A CA 1
ATOM 1909 C C . TYR A 1 243 ? -0.286 -4.249 10.402 1.00 94.69 243 TYR A C 1
ATOM 1911 O O . TYR A 1 243 ? -0.475 -3.705 9.319 1.00 94.69 243 TYR A O 1
ATOM 1919 N N . TYR A 1 244 ? 0.236 -3.607 11.447 1.00 92.56 244 TYR A N 1
ATOM 1920 C CA . TYR A 1 244 ? 0.573 -2.188 11.415 1.00 92.56 244 TYR A CA 1
ATOM 1921 C C . TYR A 1 244 ? 1.590 -1.855 10.315 1.00 92.56 244 TYR A C 1
ATOM 1923 O O . TYR A 1 244 ? 1.310 -1.009 9.467 1.00 92.56 244 TYR A O 1
ATOM 1931 N N . ASP A 1 245 ? 2.721 -2.564 10.282 1.00 92.31 245 ASP A N 1
ATOM 1932 C CA . ASP A 1 245 ? 3.779 -2.350 9.289 1.00 92.31 245 ASP A CA 1
ATOM 1933 C C . ASP A 1 245 ? 3.259 -2.577 7.864 1.00 92.31 245 ASP A C 1
ATOM 1935 O O . ASP A 1 245 ? 3.584 -1.825 6.944 1.00 92.31 245 ASP A O 1
ATOM 1939 N N . ALA A 1 246 ? 2.403 -3.587 7.679 1.00 95.25 246 ALA A N 1
ATOM 1940 C CA . ALA A 1 246 ? 1.778 -3.838 6.390 1.00 95.25 246 ALA A CA 1
ATOM 1941 C C . ALA A 1 246 ? 0.842 -2.691 5.977 1.00 95.25 246 ALA A C 1
ATOM 1943 O O . ALA A 1 246 ? 0.906 -2.226 4.841 1.00 95.25 246 ALA A O 1
ATOM 1944 N N . PHE A 1 247 ? 0.006 -2.183 6.885 1.00 95.06 247 PHE A N 1
ATOM 1945 C CA . PHE A 1 247 ? -0.887 -1.067 6.576 1.00 95.06 247 PHE A CA 1
ATOM 1946 C C . PHE A 1 247 ? -0.152 0.235 6.267 1.00 95.06 247 PHE A C 1
ATOM 1948 O O . PHE A 1 247 ? -0.601 0.969 5.389 1.00 95.06 247 PHE A O 1
ATOM 1955 N N . VAL A 1 248 ? 0.977 0.511 6.929 1.00 92.44 248 VAL A N 1
ATOM 1956 C CA . VAL A 1 248 ? 1.835 1.661 6.594 1.00 92.44 248 VAL A CA 1
ATOM 1957 C C . VAL A 1 248 ? 2.271 1.589 5.128 1.00 92.44 248 VAL A C 1
ATOM 1959 O O . VAL A 1 248 ? 2.139 2.579 4.407 1.00 92.44 248 VAL A O 1
ATOM 1962 N N . ALA A 1 249 ? 2.719 0.418 4.663 1.00 93.25 249 ALA A N 1
ATOM 1963 C CA . ALA A 1 249 ? 3.110 0.219 3.269 1.00 93.25 249 ALA A CA 1
ATOM 1964 C C . ALA A 1 249 ? 1.920 0.361 2.300 1.00 93.25 249 ALA A C 1
ATOM 1966 O O . ALA A 1 249 ? 2.026 1.073 1.303 1.00 93.25 249 ALA A O 1
ATOM 1967 N N . LEU A 1 250 ? 0.766 -0.251 2.605 1.00 94.19 250 LEU A N 1
ATOM 1968 C CA . LEU A 1 250 ? -0.425 -0.170 1.744 1.00 94.19 250 LEU A CA 1
ATOM 1969 C C . LEU A 1 250 ? -0.964 1.262 1.607 1.00 94.19 250 LEU A C 1
ATOM 1971 O O . LEU A 1 250 ? -1.347 1.684 0.516 1.00 94.19 250 LEU A O 1
ATOM 1975 N N . LEU A 1 251 ? -1.003 2.014 2.709 1.00 92.19 251 LEU A N 1
ATOM 1976 C CA . LEU A 1 251 ? -1.473 3.399 2.715 1.00 92.19 251 LEU A CA 1
ATOM 1977 C C . LEU A 1 251 ? -0.470 4.345 2.051 1.00 92.19 251 LEU A C 1
ATOM 1979 O O . LEU A 1 251 ? -0.894 5.346 1.482 1.00 92.19 251 LEU A O 1
ATOM 1983 N N . GLY A 1 252 ? 0.821 3.997 2.065 1.00 90.19 252 GLY A N 1
ATOM 1984 C CA . GLY A 1 252 ? 1.899 4.708 1.375 1.00 90.19 252 GLY A CA 1
ATOM 1985 C C . GLY A 1 252 ? 1.960 4.488 -0.141 1.00 90.19 252 GLY A C 1
ATOM 1986 O O . GLY A 1 252 ? 2.783 5.124 -0.801 1.00 90.19 252 GLY A O 1
ATOM 1987 N N . LEU A 1 253 ? 1.108 3.630 -0.714 1.00 91.31 253 LEU A N 1
ATOM 1988 C CA . LEU A 1 253 ? 1.085 3.357 -2.152 1.00 91.31 253 LEU A CA 1
ATOM 1989 C C . LEU A 1 253 ? 0.762 4.627 -2.959 1.00 91.31 253 LEU A C 1
ATOM 1991 O O . LEU A 1 253 ? -0.339 5.175 -2.874 1.00 91.31 253 LEU A O 1
ATOM 1995 N N . ARG A 1 254 ? 1.710 5.058 -3.800 1.00 91.12 254 ARG A N 1
ATOM 1996 C CA . ARG A 1 254 ? 1.549 6.214 -4.705 1.00 91.12 254 ARG A CA 1
ATOM 1997 C C . ARG A 1 254 ? 1.316 5.834 -6.161 1.00 91.12 254 ARG A C 1
ATOM 1999 O O . ARG A 1 254 ? 0.702 6.601 -6.898 1.00 91.12 254 ARG A O 1
ATOM 2006 N N . GLY A 1 255 ? 1.789 4.668 -6.574 1.00 92.62 255 GLY A N 1
ATOM 2007 C CA . GLY A 1 255 ? 1.809 4.269 -7.971 1.00 92.62 255 GLY A CA 1
ATOM 2008 C C . GLY A 1 255 ? 2.777 3.123 -8.214 1.00 92.62 255 GLY A C 1
ATOM 2009 O O . GLY A 1 255 ? 3.371 2.594 -7.274 1.00 92.62 255 GLY A O 1
ATOM 2010 N N . VAL A 1 256 ? 2.919 2.764 -9.482 1.00 94.50 256 VAL A N 1
ATOM 2011 C CA . VAL A 1 256 ? 3.948 1.854 -9.979 1.00 94.50 256 VAL A CA 1
ATOM 2012 C C . VAL A 1 256 ? 4.232 2.202 -11.440 1.00 94.50 256 VAL A C 1
ATOM 2014 O O . VAL A 1 256 ? 3.302 2.342 -12.239 1.00 94.50 256 VAL A O 1
ATOM 2017 N N . PHE A 1 257 ? 5.506 2.344 -11.808 1.00 94.94 257 PHE A N 1
ATOM 2018 C CA . PHE A 1 257 ? 5.908 2.694 -13.177 1.00 94.94 257 PHE A CA 1
ATOM 2019 C C . PHE A 1 257 ? 5.281 4.0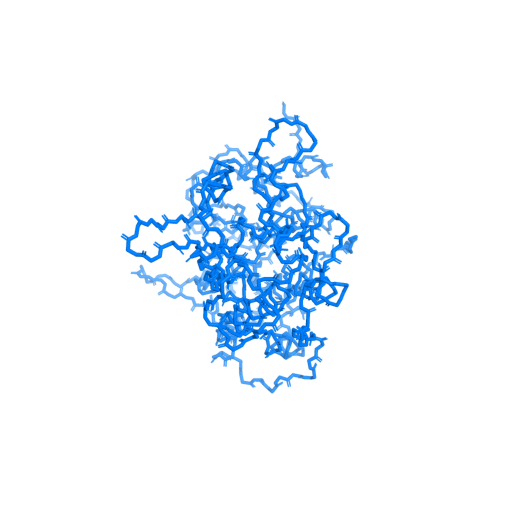20 -13.645 1.00 94.94 257 PHE A C 1
ATOM 2021 O O . PHE A 1 257 ? 5.438 5.047 -12.991 1.00 94.94 257 PHE A O 1
ATOM 2028 N N . ASP A 1 258 ? 4.570 4.031 -14.775 1.00 93.38 258 ASP A N 1
ATOM 2029 C CA . ASP A 1 258 ? 3.857 5.213 -15.263 1.00 93.38 258 ASP A CA 1
ATOM 2030 C C . ASP A 1 258 ? 2.418 5.346 -14.746 1.00 93.38 258 ASP A C 1
ATOM 2032 O O . ASP A 1 258 ? 1.715 6.289 -15.124 1.00 93.38 258 ASP A O 1
ATOM 2036 N N . LEU A 1 259 ? 1.977 4.436 -13.875 1.00 94.31 259 LEU A N 1
ATOM 2037 C CA . LEU A 1 259 ? 0.671 4.487 -13.232 1.00 94.31 259 LEU A CA 1
ATOM 2038 C C . LEU A 1 259 ? 0.790 5.230 -11.902 1.00 94.31 259 LEU A C 1
ATOM 2040 O O . LEU A 1 259 ? 1.300 4.693 -10.923 1.00 94.31 259 LEU A O 1
ATOM 2044 N N . SER A 1 260 ? 0.282 6.462 -11.857 1.00 90.94 260 SER A N 1
ATOM 2045 C CA . SER A 1 260 ? 0.184 7.246 -10.621 1.00 90.94 260 SER A CA 1
ATOM 2046 C C . SER A 1 260 ? -1.250 7.283 -10.097 1.00 90.94 260 SER A C 1
ATOM 2048 O O . SER A 1 260 ? -2.201 7.433 -10.867 1.00 90.94 260 SER A O 1
ATOM 2050 N N . LEU A 1 261 ? -1.401 7.207 -8.775 1.00 86.81 261 LEU A N 1
ATOM 2051 C CA . LEU A 1 261 ? -2.679 7.356 -8.078 1.00 86.81 261 LEU A CA 1
ATOM 2052 C C . LEU A 1 261 ? -2.973 8.805 -7.659 1.00 86.81 261 LEU A C 1
ATOM 2054 O O . LEU A 1 261 ? -4.089 9.099 -7.231 1.00 86.81 261 LEU A O 1
ATOM 2058 N N . GLY A 1 262 ? -2.001 9.715 -7.764 1.00 82.25 262 GLY A N 1
ATOM 2059 C CA . GLY A 1 262 ? -2.159 11.104 -7.333 1.00 82.25 262 GLY A CA 1
ATOM 2060 C C . GLY A 1 262 ? -0.949 11.985 -7.624 1.00 82.25 262 GLY A C 1
ATOM 2061 O O . GLY A 1 262 ? -0.122 11.671 -8.480 1.00 82.25 262 GLY A O 1
ATOM 2062 N N . ASP A 1 263 ? -0.872 13.119 -6.933 1.00 74.94 263 ASP A N 1
ATOM 2063 C CA . ASP A 1 263 ? 0.262 14.036 -7.045 1.00 74.94 263 ASP A CA 1
ATOM 2064 C C . ASP A 1 263 ? 1.422 13.563 -6.153 1.00 74.94 263 ASP A C 1
ATOM 2066 O O . ASP A 1 263 ? 1.223 13.195 -4.993 1.00 74.94 263 ASP A O 1
ATOM 2070 N N . GLY A 1 264 ? 2.639 13.544 -6.698 1.00 69.94 264 GLY A N 1
ATOM 2071 C CA . GLY A 1 264 ? 3.837 13.094 -5.985 1.00 69.94 264 GLY A CA 1
ATOM 2072 C C . GLY A 1 264 ? 4.252 14.035 -4.852 1.00 69.94 264 GLY A C 1
ATOM 2073 O O . GLY A 1 264 ? 4.886 13.588 -3.900 1.00 69.94 264 GLY A O 1
ATOM 2074 N N . ASP A 1 265 ? 3.845 15.304 -4.933 1.00 78.31 265 ASP A N 1
ATOM 2075 C CA . ASP A 1 265 ? 4.214 16.352 -3.977 1.00 78.31 265 ASP A CA 1
ATOM 2076 C C . ASP A 1 265 ? 3.290 16.410 -2.742 1.00 78.31 265 ASP A C 1
ATOM 2078 O O . ASP A 1 265 ? 3.575 17.135 -1.787 1.00 78.31 265 ASP A O 1
ATOM 2082 N N . ASP A 1 266 ? 2.182 15.657 -2.734 1.00 82.81 266 ASP A N 1
ATOM 2083 C CA . ASP A 1 266 ? 1.268 15.595 -1.587 1.00 82.81 266 ASP A CA 1
ATOM 2084 C C . ASP A 1 266 ? 1.910 14.801 -0.434 1.00 82.81 266 ASP A C 1
ATOM 2086 O O . ASP A 1 266 ? 2.316 13.653 -0.656 1.00 82.81 266 ASP A O 1
ATOM 2090 N N . PRO A 1 267 ? 1.987 15.343 0.800 1.00 87.31 267 PRO A N 1
ATOM 2091 C CA . PRO A 1 267 ? 2.462 14.596 1.964 1.00 87.31 267 PRO A CA 1
ATOM 2092 C C . PRO A 1 267 ? 1.684 13.300 2.218 1.00 87.31 267 PRO A C 1
ATOM 2094 O O . PRO A 1 267 ? 2.271 12.331 2.701 1.00 87.31 267 PRO A O 1
ATOM 2097 N N . LEU A 1 268 ? 0.394 13.260 1.865 1.00 89.00 268 LEU A N 1
ATOM 2098 C CA . LEU A 1 268 ? -0.433 12.061 1.961 1.00 89.00 268 LEU A CA 1
ATOM 2099 C C . LEU A 1 268 ? -0.424 11.307 0.641 1.00 89.00 268 LEU A C 1
ATOM 2101 O O . LEU A 1 268 ? -0.735 11.848 -0.421 1.00 89.00 268 LEU A O 1
ATOM 2105 N N . ALA A 1 269 ? -0.125 10.014 0.719 1.00 89.94 269 ALA A N 1
ATOM 2106 C CA . ALA A 1 269 ? -0.374 9.135 -0.406 1.00 89.94 269 ALA A CA 1
ATOM 2107 C C . ALA A 1 269 ? -1.895 9.044 -0.678 1.00 89.94 269 ALA A C 1
ATOM 2109 O O . ALA A 1 269 ? -2.704 9.203 0.243 1.00 89.94 269 ALA A O 1
ATOM 2110 N N . PRO A 1 270 ? -2.320 8.779 -1.926 1.00 90.44 270 PRO A N 1
ATOM 2111 C CA . PRO A 1 270 ? -3.735 8.808 -2.306 1.00 90.44 270 PRO A CA 1
ATOM 2112 C C . PRO A 1 270 ? -4.635 7.884 -1.478 1.00 90.44 270 PRO A C 1
ATOM 2114 O O . PRO A 1 270 ? -5.754 8.269 -1.147 1.00 90.44 270 PRO A O 1
ATOM 2117 N N . SER A 1 271 ? -4.147 6.700 -1.097 1.00 89.25 271 SER A N 1
ATOM 2118 C CA . SER A 1 271 ? -4.883 5.764 -0.234 1.00 89.25 271 SER A CA 1
ATOM 2119 C C . SER A 1 271 ? -5.068 6.308 1.187 1.00 89.25 271 SER A C 1
ATOM 2121 O O . SER A 1 271 ? -6.163 6.229 1.742 1.00 89.25 271 SER A O 1
ATOM 2123 N N . GLU A 1 272 ? -4.028 6.918 1.762 1.00 91.62 272 GLU A N 1
ATOM 2124 C CA . GLU A 1 272 ? -4.087 7.585 3.070 1.00 91.62 272 GLU A CA 1
ATOM 2125 C C . GLU A 1 272 ? -5.054 8.777 3.048 1.00 91.62 272 GLU A C 1
ATOM 2127 O O . GLU A 1 272 ? -5.940 8.878 3.895 1.00 91.62 272 GLU A O 1
ATOM 2132 N N . ARG A 1 273 ? -4.969 9.636 2.026 1.00 91.50 273 ARG A N 1
ATOM 2133 C CA . ARG A 1 273 ? -5.922 10.737 1.823 1.00 91.50 273 ARG A CA 1
ATOM 2134 C C . ARG A 1 273 ? -7.358 10.218 1.710 1.00 91.50 273 ARG A C 1
ATOM 2136 O O . ARG A 1 273 ? -8.243 10.721 2.399 1.00 91.50 273 ARG A O 1
ATOM 2143 N N . ALA A 1 274 ? -7.586 9.188 0.894 1.00 90.50 274 ALA A N 1
ATOM 2144 C CA . ALA A 1 274 ? -8.909 8.602 0.703 1.00 90.50 274 ALA A CA 1
ATOM 2145 C C . ALA A 1 274 ? -9.486 8.017 2.002 1.00 90.50 274 ALA A C 1
ATOM 2147 O O . ALA A 1 274 ? -10.695 8.104 2.216 1.00 90.50 274 ALA A O 1
ATOM 2148 N N . LEU A 1 275 ? -8.651 7.440 2.878 1.00 91.44 275 LEU A N 1
ATOM 2149 C CA . LEU A 1 275 ? -9.077 6.955 4.196 1.00 91.44 275 LEU A CA 1
ATOM 2150 C C . LEU A 1 275 ? -9.685 8.094 5.021 1.00 91.44 275 LEU A C 1
ATOM 2152 O O . LEU A 1 275 ? -10.792 7.955 5.549 1.00 91.44 275 LEU A O 1
ATOM 2156 N N . TYR A 1 276 ? -8.995 9.233 5.079 1.00 90.94 276 TYR A N 1
ATOM 2157 C CA . TYR A 1 276 ? -9.453 10.406 5.815 1.00 90.94 276 TYR A CA 1
ATOM 2158 C C . TYR A 1 276 ? -10.670 11.071 5.187 1.00 90.94 276 TYR A C 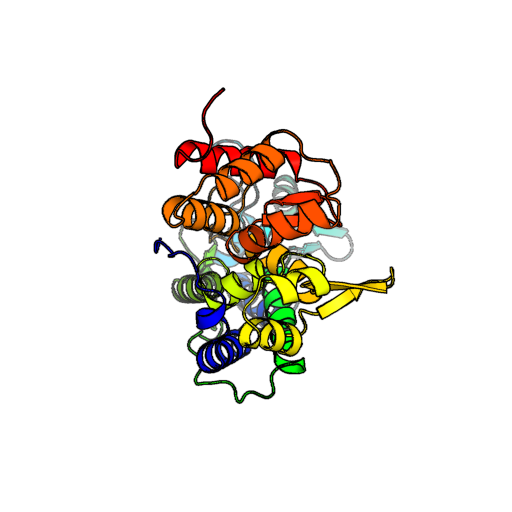1
ATOM 2160 O O . TYR A 1 276 ? -11.624 11.356 5.903 1.00 90.94 276 TYR A O 1
ATOM 2168 N N . GLU A 1 277 ? -10.688 11.253 3.867 1.00 89.75 277 GLU A N 1
ATOM 2169 C CA . GLU A 1 277 ? -11.846 11.797 3.146 1.00 89.75 277 GLU A CA 1
ATOM 2170 C C . GLU A 1 277 ? -13.086 10.909 3.332 1.00 89.75 277 GLU A C 1
ATOM 2172 O O . GLU A 1 277 ? -14.192 11.397 3.564 1.00 89.75 277 GLU A O 1
ATOM 2177 N N . SER A 1 278 ? -12.909 9.587 3.279 1.00 86.25 278 SER A N 1
ATOM 2178 C CA . SER A 1 278 ? -13.994 8.627 3.477 1.00 86.25 278 SER A CA 1
ATOM 2179 C C . SER A 1 278 ? -14.540 8.642 4.897 1.00 86.25 278 SER A C 1
ATOM 2181 O O . SER A 1 278 ? -15.752 8.523 5.085 1.00 86.25 278 SER A O 1
ATOM 2183 N N . TRP A 1 279 ? -13.662 8.716 5.894 1.00 86.31 279 TRP A N 1
ATOM 2184 C CA . TRP A 1 279 ? -14.077 8.800 7.286 1.00 86.31 279 TRP A CA 1
ATOM 2185 C C . TRP A 1 279 ? -14.792 10.125 7.551 1.00 86.31 279 TRP A C 1
ATOM 2187 O O . TRP A 1 279 ? -15.905 10.131 8.077 1.00 86.31 279 TRP A O 1
ATOM 2197 N N . ALA A 1 280 ? -14.200 11.226 7.094 1.00 85.31 280 ALA A N 1
ATOM 2198 C CA . ALA A 1 280 ? -14.725 12.570 7.249 1.00 85.31 280 ALA A CA 1
ATOM 2199 C C . ALA A 1 280 ? -16.107 12.751 6.603 1.00 85.31 280 ALA A C 1
ATOM 2201 O O . ALA A 1 280 ? -17.032 13.260 7.231 1.00 85.31 280 ALA A O 1
ATOM 2202 N N . GLY A 1 281 ? -16.277 12.268 5.371 1.00 77.19 281 GLY A N 1
ATOM 2203 C CA . GLY A 1 281 ? -17.544 12.362 4.647 1.00 77.19 281 GLY A CA 1
ATOM 2204 C C . GLY A 1 281 ? -18.616 11.360 5.097 1.00 77.19 281 GLY A C 1
ATOM 2205 O O . GLY A 1 281 ? -19.758 11.449 4.638 1.00 77.19 281 GLY A O 1
ATOM 2206 N N . GLY A 1 282 ? -18.258 10.377 5.933 1.00 68.12 282 GLY A N 1
ATOM 2207 C CA . GLY A 1 282 ? -19.116 9.249 6.300 1.00 68.12 282 GLY A CA 1
ATOM 2208 C C . GLY A 1 282 ? -19.507 9.156 7.775 1.00 68.12 282 GLY A C 1
ATOM 2209 O O . GLY A 1 282 ? -20.476 8.458 8.073 1.00 68.12 282 GLY A O 1
ATOM 2210 N N . ALA A 1 283 ? -18.779 9.802 8.687 1.00 62.41 283 ALA A N 1
ATOM 2211 C CA . ALA A 1 283 ? -19.022 9.680 10.121 1.00 62.41 283 ALA A CA 1
ATOM 2212 C C . ALA A 1 283 ? -20.023 10.725 10.648 1.00 62.41 283 ALA A C 1
ATOM 2214 O O . ALA A 1 283 ? -19.989 11.898 10.278 1.00 62.41 283 ALA A O 1
ATOM 2215 N N . ASP A 1 284 ? -20.889 10.298 11.571 1.00 65.62 284 ASP A N 1
ATOM 2216 C CA . ASP A 1 284 ? -21.624 11.214 12.445 1.00 65.62 284 ASP A CA 1
ATOM 2217 C C . ASP A 1 284 ? -20.646 11.708 13.522 1.00 65.62 284 ASP A C 1
ATOM 2219 O O . ASP A 1 284 ? -20.454 11.067 14.555 1.00 65.62 284 ASP A O 1
ATOM 2223 N N . PHE A 1 285 ? -19.980 12.835 13.258 1.00 71.44 285 PHE A N 1
ATOM 2224 C CA . PHE A 1 285 ? -19.054 13.456 14.207 1.00 71.44 285 PHE A CA 1
ATOM 2225 C C . PHE A 1 285 ? -19.815 14.017 15.409 1.00 71.44 285 PHE A C 1
ATOM 2227 O O . PHE A 1 285 ? -20.287 15.159 15.406 1.00 71.44 285 PHE A O 1
ATOM 2234 N N . ASP A 1 286 ? -19.929 13.208 16.456 1.00 76.50 286 ASP A N 1
ATOM 2235 C CA . ASP A 1 286 ? -20.438 13.667 17.737 1.00 76.50 286 ASP A CA 1
ATOM 2236 C C . ASP A 1 286 ? -19.411 14.542 18.484 1.00 76.50 286 ASP A C 1
ATOM 2238 O O . ASP A 1 286 ? -18.301 14.830 18.020 1.00 76.50 286 ASP A O 1
ATOM 2242 N N . ALA A 1 287 ? -19.807 15.046 19.652 1.00 80.00 287 ALA A N 1
ATOM 2243 C CA . ALA A 1 287 ? -18.955 15.924 20.447 1.00 80.00 287 ALA A CA 1
ATOM 2244 C C . ALA A 1 287 ? -17.670 15.232 20.941 1.00 80.00 287 ALA A C 1
ATOM 2246 O O . ALA A 1 287 ? -16.683 15.917 21.207 1.00 80.00 287 ALA A O 1
ATOM 2247 N N . GLU A 1 288 ? -17.672 13.906 21.079 1.00 82.06 288 GLU A N 1
ATOM 2248 C CA . GLU A 1 288 ? -16.548 13.144 21.611 1.00 82.06 288 GLU A CA 1
ATOM 2249 C C . GLU A 1 288 ? -15.490 12.882 20.539 1.00 82.06 288 GLU A C 1
ATOM 2251 O O . GLU A 1 288 ? -14.307 13.129 20.783 1.00 82.06 288 GLU A O 1
ATOM 2256 N N . VAL A 1 289 ? -15.906 12.511 19.324 1.00 83.44 289 VAL A N 1
ATOM 2257 C CA . VAL A 1 289 ? -14.994 12.400 18.175 1.00 83.44 289 VAL A CA 1
ATOM 2258 C C . VAL A 1 289 ? -14.335 13.751 17.887 1.00 83.44 289 VAL A C 1
ATOM 2260 O O . VAL A 1 289 ? -13.112 13.834 17.782 1.00 83.44 289 VAL A O 1
ATOM 2263 N N . ASN A 1 290 ? -15.122 14.833 17.844 1.00 85.25 290 ASN A N 1
ATOM 2264 C CA . ASN A 1 290 ? -14.597 16.182 17.609 1.00 85.25 290 ASN A CA 1
ATOM 2265 C C . ASN A 1 290 ? -13.599 16.622 18.689 1.00 85.25 290 ASN A C 1
ATOM 2267 O O . ASN A 1 290 ? -12.586 17.247 18.376 1.00 85.25 290 ASN A O 1
ATOM 2271 N N . ARG A 1 291 ? -13.854 16.272 19.958 1.00 88.88 291 ARG A N 1
ATOM 2272 C CA . ARG A 1 291 ? -12.923 16.539 21.061 1.00 88.88 291 ARG A CA 1
ATOM 2273 C C . ARG A 1 291 ? -11.577 15.864 20.814 1.00 88.88 291 ARG A C 1
ATOM 2275 O O . ARG A 1 291 ? -10.556 16.535 20.913 1.00 88.88 291 ARG A O 1
ATOM 2282 N N . TRP A 1 292 ? -11.567 14.573 20.486 1.00 90.00 292 TRP A N 1
ATOM 2283 C CA . TRP A 1 292 ? -10.321 13.835 20.269 1.00 90.00 292 TRP A CA 1
ATOM 2284 C C . TRP A 1 292 ? -9.568 14.298 19.024 1.00 90.00 292 TRP A C 1
ATOM 2286 O O . TRP A 1 292 ? -8.352 14.466 19.083 1.00 90.00 292 TRP A O 1
ATOM 2296 N N . VAL A 1 293 ? -10.275 14.595 17.932 1.00 89.38 293 VAL A N 1
ATOM 2297 C CA . VAL A 1 293 ? -9.673 15.196 16.733 1.00 89.38 293 VAL A CA 1
ATOM 2298 C C . VAL A 1 293 ? -8.995 16.526 17.071 1.00 89.38 293 VAL A C 1
ATOM 2300 O O . VAL A 1 293 ? -7.841 16.733 16.699 1.00 89.38 293 VAL A O 1
ATOM 2303 N N . ALA A 1 294 ? -9.661 17.395 17.837 1.00 86.88 294 ALA A N 1
ATOM 2304 C CA . ALA A 1 294 ? -9.080 18.656 18.289 1.00 86.88 294 ALA A CA 1
ATOM 2305 C C . ALA A 1 294 ? -7.876 18.449 19.227 1.00 86.88 294 ALA A C 1
ATOM 2307 O O . ALA A 1 294 ? -6.883 19.165 19.106 1.00 86.88 294 ALA A O 1
ATOM 2308 N N . THR A 1 295 ? -7.921 17.459 20.127 1.00 87.50 295 THR A N 1
ATOM 2309 C CA . THR A 1 295 ? -6.786 17.098 20.995 1.00 87.50 295 THR A CA 1
ATOM 2310 C C . THR A 1 295 ? -5.562 16.684 20.177 1.00 87.50 295 THR A C 1
ATOM 2312 O O . THR A 1 295 ? -4.462 17.174 20.428 1.00 87.50 295 THR A O 1
ATOM 2315 N N . ILE A 1 296 ? -5.739 15.826 19.171 1.00 89.00 296 ILE A N 1
ATOM 2316 C CA . ILE A 1 296 ? -4.638 15.360 18.317 1.00 89.00 296 ILE A CA 1
ATOM 2317 C C . ILE A 1 296 ? -4.092 16.523 17.473 1.00 89.00 296 ILE A C 1
ATOM 2319 O O . ILE A 1 296 ? -2.873 16.727 17.409 1.00 89.00 296 ILE A O 1
ATOM 2323 N N . ALA A 1 297 ? -4.978 17.340 16.888 1.00 84.06 297 ALA A N 1
ATOM 2324 C CA . ALA A 1 297 ? -4.616 18.523 16.104 1.00 84.06 297 ALA A CA 1
ATOM 2325 C C . ALA A 1 297 ? -3.839 19.562 16.939 1.00 84.06 297 ALA A C 1
ATOM 2327 O O . ALA A 1 297 ? -2.783 20.047 16.533 1.00 84.06 297 ALA A O 1
ATOM 2328 N N . GLY A 1 298 ? -4.268 19.813 18.176 1.00 77.56 298 GLY A N 1
ATOM 2329 C CA . GLY A 1 298 ? -3.704 20.818 19.082 1.00 77.56 298 GLY A CA 1
ATOM 2330 C C . GLY A 1 298 ? -2.316 20.530 19.677 1.00 77.56 298 GLY A C 1
ATOM 2331 O O . GLY A 1 298 ? -1.902 21.279 20.556 1.00 77.56 298 GLY A O 1
ATOM 2332 N N . PHE A 1 299 ? -1.597 19.502 19.203 1.00 64.12 299 PHE A N 1
ATOM 2333 C CA . PHE A 1 299 ? -0.340 18.964 19.771 1.00 64.12 299 PHE A CA 1
ATOM 2334 C C . PHE A 1 299 ? -0.542 18.145 21.053 1.00 64.12 299 PHE A C 1
ATOM 2336 O O . PHE A 1 299 ? 0.133 18.356 22.061 1.00 64.12 299 PHE A O 1
ATOM 2343 N N . GLY A 1 300 ? -1.466 17.184 21.010 1.00 57.41 300 GLY A N 1
ATOM 2344 C CA . GLY A 1 300 ? -1.581 16.147 22.029 1.00 57.41 300 GLY A CA 1
ATOM 2345 C C . GLY A 1 300 ? -0.375 15.206 22.020 1.00 57.41 300 GLY A C 1
ATOM 2346 O O . GLY A 1 300 ? -0.472 14.116 21.483 1.00 57.41 300 GLY A O 1
ATOM 2347 N N . ASP A 1 301 ? 0.739 15.619 22.629 1.00 67.69 301 ASP A N 1
ATOM 2348 C CA . ASP A 1 301 ? 1.853 14.728 23.006 1.00 67.69 301 ASP A CA 1
ATOM 2349 C C . ASP A 1 301 ? 1.632 14.122 24.409 1.00 67.69 301 ASP A C 1
ATOM 2351 O O . ASP A 1 301 ? 2.478 13.403 24.951 1.00 67.69 301 ASP A O 1
ATOM 2355 N N . GLU A 1 302 ? 0.506 14.461 25.042 1.00 81.62 302 GLU A N 1
ATOM 2356 C CA . GLU A 1 302 ? 0.165 14.004 26.379 1.00 81.62 302 GLU A CA 1
ATOM 2357 C C . GLU A 1 302 ? -0.259 12.534 26.339 1.00 81.62 302 GLU A C 1
ATOM 2359 O O . GLU A 1 302 ? -1.173 12.127 25.622 1.00 81.62 302 GLU A O 1
ATOM 2364 N N . ALA A 1 303 ? 0.456 11.727 27.119 1.00 86.50 303 ALA A N 1
ATOM 2365 C CA . ALA A 1 303 ? 0.110 10.338 27.348 1.00 86.50 303 ALA A CA 1
ATOM 2366 C C . ALA A 1 303 ? -1.202 10.254 28.133 1.00 86.50 303 ALA A C 1
ATOM 2368 O O . ALA A 1 303 ? -1.295 10.837 29.214 1.00 86.50 303 ALA A O 1
ATOM 2369 N N . LEU A 1 304 ? -2.154 9.482 27.616 1.00 88.94 304 LEU A N 1
ATOM 2370 C CA . LEU A 1 304 ? -3.409 9.197 28.297 1.00 88.94 304 LEU A CA 1
ATOM 2371 C C . LEU A 1 304 ? -3.165 8.348 29.544 1.00 88.94 304 LEU A C 1
ATOM 2373 O O . LEU A 1 304 ? -2.362 7.407 29.534 1.00 88.94 304 LEU A O 1
ATOM 2377 N N . ASP A 1 305 ? -3.896 8.656 30.609 1.00 87.81 305 ASP A N 1
ATOM 2378 C CA . ASP A 1 305 ? -4.061 7.737 31.728 1.00 87.81 305 ASP A CA 1
ATOM 2379 C C . ASP A 1 305 ? -5.123 6.648 31.422 1.00 87.81 305 ASP A C 1
ATOM 2381 O O . ASP A 1 305 ? -5.853 6.739 30.433 1.00 87.81 305 ASP A O 1
ATOM 2385 N N . PRO A 1 306 ? -5.256 5.591 32.251 1.00 84.00 306 PRO A N 1
ATOM 2386 C CA . PRO A 1 306 ? -6.222 4.517 31.990 1.00 84.00 306 PRO A CA 1
ATOM 2387 C C . PRO A 1 306 ? -7.703 4.938 31.986 1.00 84.00 306 PRO A C 1
ATOM 2389 O O . PRO A 1 306 ? -8.553 4.189 31.503 1.00 84.00 306 PRO A O 1
ATOM 2392 N N . VAL A 1 307 ? -8.058 6.078 32.586 1.00 88.88 307 VAL A N 1
ATOM 2393 C CA . VAL A 1 307 ? -9.422 6.624 32.539 1.00 88.88 307 VAL A CA 1
ATOM 2394 C C . VAL A 1 307 ? -9.644 7.318 31.202 1.00 88.88 307 VAL A C 1
ATOM 2396 O O . VAL A 1 307 ? -10.645 7.036 30.549 1.00 88.88 307 VAL A O 1
ATOM 2399 N N . GLU A 1 308 ? -8.699 8.150 30.773 1.00 92.12 308 GLU A N 1
ATOM 2400 C CA . GLU A 1 308 ? -8.741 8.841 29.481 1.00 92.12 308 GLU A CA 1
ATOM 2401 C C . GLU A 1 308 ? -8.684 7.856 28.309 1.00 92.12 308 GLU A C 1
ATOM 2403 O O . GLU A 1 308 ? -9.418 7.999 27.335 1.00 92.12 308 GLU A O 1
ATOM 2408 N N . GLU A 1 309 ? -7.880 6.799 28.426 1.00 91.88 309 GLU A N 1
ATOM 2409 C CA . GLU A 1 309 ? -7.819 5.730 27.431 1.00 91.88 309 GLU A CA 1
ATOM 2410 C C . GLU A 1 309 ? -9.161 4.988 27.300 1.00 91.88 309 GLU A C 1
ATOM 2412 O O . GLU A 1 309 ? -9.567 4.633 26.193 1.00 91.88 309 GLU A O 1
ATOM 2417 N N . ARG A 1 310 ? -9.910 4.822 28.401 1.00 91.12 310 ARG A N 1
ATOM 2418 C CA . ARG A 1 310 ? -11.272 4.259 28.361 1.00 91.12 310 ARG A CA 1
ATOM 2419 C C . ARG A 1 310 ? -12.258 5.166 27.626 1.00 91.12 310 ARG A C 1
ATOM 2421 O O . ARG A 1 310 ? -13.151 4.650 26.962 1.00 91.12 310 ARG A O 1
ATOM 2428 N N . GLU A 1 311 ? -12.109 6.483 27.732 1.00 90.94 311 GLU A N 1
ATOM 2429 C CA . GLU A 1 311 ? -12.908 7.442 26.955 1.00 90.94 311 GLU A CA 1
ATOM 2430 C C . GLU A 1 311 ? -12.486 7.480 25.478 1.00 90.94 311 GLU A C 1
ATOM 2432 O O . GLU A 1 311 ? -13.306 7.703 24.594 1.00 90.94 311 GLU A O 1
ATOM 2437 N N . PHE A 1 312 ? -11.206 7.250 25.184 1.00 91.69 312 PHE A N 1
ATOM 2438 C CA . PHE A 1 312 ? -10.696 7.223 23.815 1.00 91.69 312 PHE A CA 1
ATOM 2439 C C . PHE A 1 312 ? -11.094 5.953 23.053 1.00 91.69 312 PHE A C 1
ATOM 2441 O O . PHE A 1 312 ? -11.401 6.021 21.863 1.00 91.69 312 PHE A O 1
ATOM 2448 N N . ALA A 1 313 ? -11.109 4.796 23.719 1.00 91.62 313 ALA A N 1
ATOM 2449 C CA . ALA A 1 313 ? -11.269 3.501 23.060 1.00 91.62 313 ALA A CA 1
ATOM 2450 C C . ALA A 1 313 ? -12.517 3.377 22.156 1.00 91.62 313 ALA A C 1
ATOM 2452 O O . ALA A 1 313 ? -12.355 2.939 21.015 1.00 91.62 313 ALA A O 1
ATOM 2453 N N . PRO A 1 314 ? -13.735 3.803 22.561 1.00 88.75 314 PRO A N 1
ATOM 2454 C CA . PRO A 1 314 ? -14.907 3.764 21.682 1.00 88.75 314 PRO A CA 1
ATOM 2455 C C . PRO A 1 314 ? -14.728 4.573 20.393 1.00 88.75 314 PRO A C 1
ATOM 2457 O O . PRO A 1 314 ? -15.240 4.185 19.345 1.00 88.75 314 PRO A O 1
ATOM 2460 N N . VAL A 1 315 ? -13.989 5.685 20.454 1.00 88.94 315 VAL A N 1
ATOM 2461 C CA . VAL A 1 315 ? -13.688 6.515 19.285 1.00 88.94 315 VAL A CA 1
ATOM 2462 C C . VAL A 1 315 ? -12.646 5.838 18.402 1.00 88.94 315 VAL A C 1
ATOM 2464 O O . VAL A 1 315 ? -12.838 5.764 17.188 1.00 88.94 315 VAL A O 1
ATOM 2467 N N . ALA A 1 316 ? -11.579 5.301 18.992 1.00 90.19 316 ALA A N 1
ATOM 2468 C CA . ALA A 1 316 ? -10.489 4.659 18.261 1.00 90.19 316 ALA A CA 1
ATOM 2469 C C . ALA A 1 316 ? -10.973 3.472 17.409 1.00 90.19 316 ALA A C 1
ATOM 2471 O O . ALA A 1 316 ? -10.632 3.370 16.238 1.00 90.19 316 ALA A O 1
ATOM 2472 N N . PHE A 1 317 ? -11.876 2.642 17.940 1.00 88.69 317 PHE A N 1
ATOM 2473 C CA . PHE A 1 317 ? -12.451 1.512 17.196 1.00 88.69 317 PHE A CA 1
ATOM 2474 C C . PHE A 1 317 ? -13.413 1.900 16.064 1.00 88.69 317 PHE A C 1
ATOM 2476 O O . PHE A 1 317 ? -13.851 1.029 15.320 1.00 88.69 317 PHE A O 1
ATOM 2483 N N . ASN A 1 318 ? -13.740 3.185 15.914 1.00 84.06 318 ASN A N 1
ATOM 2484 C CA . ASN A 1 318 ? -14.661 3.691 14.894 1.00 84.06 318 ASN A CA 1
ATOM 2485 C C . ASN A 1 318 ? -14.038 4.797 14.025 1.00 84.06 318 ASN A C 1
ATOM 2487 O O . ASN A 1 318 ? -14.739 5.492 13.284 1.00 84.06 318 ASN A O 1
ATOM 2491 N N . SER A 1 319 ? -12.726 5.007 14.112 1.00 87.56 319 SER A N 1
ATOM 2492 C CA . SER A 1 319 ? -12.047 6.086 13.397 1.00 87.56 319 SER A CA 1
ATOM 2493 C C . SER A 1 319 ? -10.610 5.703 13.038 1.00 87.56 319 SER A C 1
ATOM 2495 O O . SER A 1 319 ? -10.041 4.803 13.644 1.00 87.56 319 SER A O 1
ATOM 2497 N N . PRO A 1 320 ? -9.971 6.369 12.063 1.00 90.12 320 PRO A N 1
ATOM 2498 C CA . PRO A 1 320 ? -8.547 6.207 11.775 1.00 90.12 320 PRO A CA 1
ATOM 2499 C C . PRO A 1 320 ? -7.680 6.917 12.836 1.00 90.12 320 PRO A C 1
ATOM 2501 O O . PRO A 1 320 ? -6.724 7.629 12.508 1.00 90.12 320 PRO A O 1
ATOM 2504 N N . LEU A 1 321 ? -8.029 6.746 14.114 1.00 91.75 321 LEU A N 1
ATOM 2505 C CA . LEU A 1 321 ? -7.318 7.245 15.286 1.00 91.75 321 LEU A CA 1
ATOM 2506 C C . LEU A 1 321 ? -6.803 6.053 16.091 1.00 91.75 321 LEU A C 1
ATOM 2508 O O . LEU A 1 321 ? -7.482 5.040 16.230 1.00 91.75 321 LEU A O 1
ATOM 2512 N N . ARG A 1 322 ? -5.606 6.182 16.653 1.00 92.31 322 ARG A N 1
ATOM 2513 C CA . ARG A 1 322 ? -4.974 5.129 17.456 1.00 92.31 322 ARG A CA 1
ATOM 2514 C C . ARG A 1 322 ? -4.129 5.732 18.567 1.00 92.31 322 ARG A C 1
ATOM 2516 O O . ARG A 1 322 ? -3.954 6.946 18.622 1.00 92.31 322 ARG A O 1
ATOM 2523 N N . LEU A 1 323 ? -3.545 4.884 19.406 1.00 91.50 323 LEU A N 1
ATOM 2524 C CA . LEU A 1 323 ? -2.478 5.290 20.317 1.00 91.50 323 LEU A CA 1
ATOM 2525 C C . LEU A 1 323 ? -1.100 4.976 19.718 1.00 91.50 323 LEU A C 1
ATOM 2527 O O . LEU A 1 323 ? -0.824 3.842 19.323 1.00 91.50 323 LEU A O 1
ATOM 2531 N N . ASP A 1 324 ? -0.192 5.949 19.687 1.00 88.44 324 ASP A N 1
ATOM 2532 C CA . ASP A 1 324 ? 1.244 5.673 19.691 1.00 88.44 324 ASP A CA 1
ATOM 2533 C C . ASP A 1 324 ? 1.710 5.546 21.142 1.00 88.44 324 ASP A C 1
ATOM 2535 O O . ASP A 1 324 ? 1.832 6.526 21.881 1.00 88.44 324 ASP A O 1
ATOM 2539 N N . ARG A 1 325 ? 1.929 4.299 21.567 1.00 83.62 325 ARG A N 1
ATOM 2540 C CA . ARG A 1 325 ? 2.098 3.905 22.972 1.00 83.62 325 ARG A CA 1
ATOM 2541 C C . ARG A 1 325 ? 0.871 4.286 23.805 1.00 83.62 325 ARG A C 1
ATOM 2543 O O . ARG A 1 325 ? 0.001 3.454 24.005 1.00 83.62 325 ARG A O 1
ATOM 2550 N N . THR A 1 326 ? 0.811 5.523 24.277 1.00 87.19 326 THR A N 1
ATOM 2551 C CA . THR A 1 326 ? -0.265 6.081 25.110 1.00 87.19 326 THR A CA 1
ATOM 2552 C C . THR A 1 326 ? -0.735 7.439 24.596 1.00 87.19 326 THR A C 1
ATOM 2554 O O . THR A 1 326 ? -1.551 8.077 25.242 1.00 87.19 326 THR A O 1
ATOM 2557 N N . VAL A 1 327 ? -0.188 7.923 23.481 1.00 90.69 327 VAL A N 1
ATOM 2558 C CA . VAL A 1 327 ? -0.476 9.249 22.930 1.00 90.69 327 VAL A CA 1
ATOM 2559 C C . VAL A 1 327 ? -1.448 9.090 21.760 1.00 90.69 327 VAL A C 1
ATOM 2561 O O . VAL A 1 327 ? -1.164 8.286 20.872 1.00 90.69 327 VAL A O 1
ATOM 2564 N N . PRO A 1 328 ? -2.584 9.803 21.730 1.00 92.00 328 PRO A N 1
ATOM 2565 C CA . PRO A 1 328 ? -3.538 9.701 20.634 1.00 92.00 328 PRO A CA 1
ATOM 2566 C C . PRO A 1 328 ? -2.974 10.330 19.357 1.00 92.00 328 PRO A C 1
ATOM 2568 O O . PRO A 1 328 ? -2.429 11.433 19.369 1.00 92.00 328 PRO A O 1
ATOM 2571 N N . VAL A 1 329 ? -3.108 9.620 18.239 1.00 91.88 329 VAL A N 1
ATOM 2572 C CA . VAL A 1 329 ? -2.547 9.998 16.938 1.00 91.88 329 VAL A CA 1
ATOM 2573 C C . VAL A 1 329 ? -3.466 9.597 15.787 1.00 91.88 329 VAL A C 1
ATOM 2575 O O . VAL A 1 329 ? -4.331 8.728 15.917 1.00 91.88 329 VAL A O 1
ATOM 2578 N N . PHE A 1 330 ? -3.241 10.223 14.637 1.00 91.31 330 PHE A N 1
ATOM 2579 C CA . PHE A 1 330 ? -3.804 9.816 13.353 1.00 91.31 330 PHE A CA 1
ATOM 2580 C C . PHE A 1 330 ? -3.109 8.540 12.815 1.00 91.31 330 PHE A C 1
ATOM 2582 O O . PHE A 1 330 ? -1.935 8.290 13.091 1.00 91.31 330 PHE A O 1
ATOM 2589 N N . THR A 1 331 ? -3.840 7.709 12.070 1.00 86.44 331 THR A N 1
ATOM 2590 C CA . THR A 1 331 ? -3.362 6.486 11.404 1.00 86.44 331 THR A CA 1
ATOM 2591 C C . THR A 1 331 ? -3.107 6.720 9.911 1.00 86.44 331 THR A C 1
ATOM 2593 O O . THR A 1 331 ? -4.026 7.157 9.227 1.00 86.44 331 THR A O 1
ATOM 2596 N N . PRO A 1 332 ? -1.966 6.311 9.331 1.00 64.56 332 PRO A N 1
ATOM 2597 C CA . PRO A 1 332 ? -0.809 5.607 9.885 1.00 64.56 332 PRO A CA 1
ATOM 2598 C C . PRO A 1 332 ? 0.337 6.564 10.263 1.00 64.56 332 PRO A C 1
ATOM 2600 O O . PRO A 1 332 ? 0.367 7.717 9.848 1.00 64.56 332 PRO A O 1
ATOM 2603 N N . LEU A 1 333 ? 1.325 6.073 11.023 1.00 62.69 333 LEU A N 1
ATOM 2604 C CA . LEU A 1 333 ? 2.548 6.833 11.306 1.00 62.69 333 LEU A CA 1
ATOM 2605 C C . LEU A 1 333 ? 3.791 6.163 10.737 1.00 62.69 333 LEU A C 1
ATOM 2607 O O . LEU A 1 333 ? 4.185 5.080 11.168 1.00 62.69 333 LEU A O 1
ATOM 2611 N N . ASP A 1 334 ? 4.468 6.895 9.867 1.00 63.00 334 ASP A N 1
ATOM 2612 C CA . ASP A 1 334 ? 5.918 6.841 9.767 1.00 63.00 334 ASP A CA 1
ATOM 2613 C C . ASP A 1 334 ? 6.496 7.927 10.700 1.00 63.00 334 ASP A C 1
ATOM 2615 O O . ASP A 1 334 ? 6.215 9.119 10.528 1.00 63.00 334 ASP A O 1
ATOM 2619 N N . GLU A 1 335 ? 7.258 7.519 11.726 1.00 55.84 335 GLU A N 1
ATOM 2620 C CA . GLU A 1 335 ? 7.762 8.388 12.811 1.00 55.84 335 GLU A CA 1
ATOM 2621 C C . GLU A 1 335 ? 8.591 9.583 12.288 1.00 55.84 335 GLU A C 1
ATOM 2623 O O . GLU A 1 335 ? 8.694 10.607 12.965 1.00 55.84 335 GLU A O 1
ATOM 2628 N N . GLY A 1 336 ? 9.160 9.490 11.079 1.00 61.09 336 GLY A N 1
ATOM 2629 C CA . GLY A 1 336 ? 9.999 10.537 10.489 1.00 61.09 336 GLY A CA 1
ATOM 2630 C C . GLY A 1 336 ? 9.249 11.713 9.851 1.00 61.09 336 GLY A C 1
ATOM 2631 O O . GLY A 1 336 ? 9.849 12.772 9.668 1.00 61.09 336 GLY A O 1
ATOM 2632 N N . SER A 1 337 ? 7.963 11.552 9.516 1.00 65.44 337 SER A N 1
ATOM 2633 C CA . SER A 1 337 ? 7.204 12.515 8.690 1.00 65.44 337 SER A CA 1
ATOM 2634 C C . SER A 1 337 ? 5.875 12.971 9.299 1.00 65.44 337 SER A C 1
ATOM 2636 O O . SER A 1 337 ? 5.100 13.671 8.642 1.00 65.44 337 SER A O 1
ATOM 2638 N N . TYR A 1 338 ? 5.603 12.627 10.564 1.00 78.19 338 TYR A N 1
ATOM 2639 C CA . TYR A 1 338 ? 4.278 12.853 11.145 1.00 78.19 338 TYR A CA 1
ATOM 2640 C C . TYR A 1 338 ? 3.820 14.315 11.115 1.00 78.19 338 TYR A C 1
ATOM 2642 O O . TYR A 1 338 ? 2.653 14.562 10.848 1.00 78.19 338 TYR A O 1
ATOM 2650 N N . GLY A 1 339 ? 4.704 15.291 11.346 1.00 79.12 339 GLY A N 1
ATOM 2651 C CA . GLY A 1 339 ? 4.310 16.707 11.366 1.00 79.12 339 GLY A CA 1
ATOM 2652 C C . GLY A 1 339 ? 3.679 17.187 10.051 1.00 79.12 339 GLY A C 1
ATOM 2653 O O . GLY A 1 339 ? 2.634 17.844 10.067 1.00 79.12 339 GLY A O 1
ATOM 2654 N N . ASP A 1 340 ? 4.275 16.807 8.920 1.00 82.19 340 ASP A N 1
ATOM 2655 C CA . ASP A 1 340 ? 3.793 17.196 7.592 1.00 82.19 340 ASP A CA 1
ATOM 2656 C C . ASP A 1 340 ? 2.509 16.436 7.234 1.00 82.19 340 ASP A C 1
ATOM 2658 O O . ASP A 1 340 ? 1.531 17.042 6.792 1.00 82.19 340 ASP A O 1
ATOM 2662 N N . ARG A 1 341 ? 2.464 15.124 7.512 1.00 87.19 341 ARG A N 1
ATOM 2663 C CA . ARG A 1 341 ? 1.262 14.302 7.287 1.00 87.19 341 ARG A CA 1
ATOM 2664 C C . ARG A 1 341 ? 0.088 14.762 8.139 1.00 87.19 341 ARG A C 1
ATOM 2666 O O . ARG A 1 341 ? -1.006 14.940 7.623 1.00 87.19 341 ARG A O 1
ATOM 2673 N N . LYS A 1 342 ? 0.316 15.021 9.428 1.00 88.44 342 LYS A N 1
ATOM 2674 C CA . LYS A 1 342 ? -0.690 15.556 10.351 1.00 88.44 342 LYS A CA 1
ATOM 2675 C C . LYS A 1 342 ? -1.298 16.843 9.801 1.00 88.44 342 LYS A C 1
ATOM 2677 O O . LYS A 1 342 ? -2.516 16.955 9.762 1.00 88.44 342 LYS A O 1
ATOM 2682 N N . SER A 1 343 ? -0.466 17.777 9.342 1.00 88.69 343 SER A N 1
ATOM 2683 C CA . SER A 1 343 ? -0.946 19.039 8.763 1.00 88.69 343 SER A CA 1
ATOM 2684 C C . SER A 1 343 ? -1.840 18.791 7.542 1.00 88.69 343 SER A C 1
ATOM 2686 O O . SER A 1 343 ? -2.920 19.365 7.440 1.00 88.69 343 SER A O 1
ATOM 2688 N N . ALA A 1 344 ? -1.443 17.870 6.660 1.00 90.25 344 ALA A N 1
ATOM 2689 C CA . ALA A 1 344 ? -2.243 17.499 5.495 1.00 90.25 344 ALA A CA 1
ATOM 2690 C C . ALA A 1 344 ? -3.558 16.777 5.864 1.00 90.25 344 ALA A C 1
ATOM 2692 O O . ALA A 1 344 ? -4.584 17.000 5.221 1.00 90.25 344 ALA A O 1
ATOM 2693 N N . ILE A 1 345 ? -3.565 15.951 6.917 1.00 91.56 345 ILE A N 1
ATOM 2694 C CA . ILE A 1 345 ? -4.781 15.313 7.451 1.00 91.56 345 ILE A CA 1
ATOM 2695 C C . ILE A 1 345 ? -5.722 16.374 8.019 1.00 91.56 345 ILE A C 1
ATOM 2697 O O . ILE A 1 345 ? -6.917 16.357 7.732 1.00 91.56 345 ILE A O 1
ATOM 2701 N N . GLU A 1 346 ? -5.200 17.331 8.785 1.00 90.12 346 GLU A N 1
ATOM 2702 C CA . GLU A 1 346 ? -5.999 18.443 9.293 1.00 90.12 346 GLU A CA 1
ATOM 2703 C C . GLU A 1 346 ? -6.628 19.252 8.157 1.00 90.12 346 GLU A C 1
ATOM 2705 O O . GLU A 1 346 ? -7.793 19.625 8.260 1.00 90.12 346 GLU A O 1
ATOM 2710 N N . ASP A 1 347 ? -5.907 19.479 7.058 1.00 90.94 347 ASP A N 1
ATOM 2711 C CA . ASP A 1 347 ? -6.448 20.167 5.884 1.00 90.94 347 ASP A CA 1
ATOM 2712 C C . ASP A 1 347 ? -7.602 19.391 5.235 1.00 90.94 347 ASP A C 1
ATOM 2714 O O . ASP A 1 347 ? -8.615 19.995 4.871 1.00 90.94 347 ASP A O 1
ATOM 2718 N N . VAL A 1 348 ? -7.507 18.057 5.157 1.00 90.56 348 VAL A N 1
ATOM 2719 C CA . VAL A 1 348 ? -8.628 17.200 4.731 1.00 90.56 348 VAL A CA 1
ATOM 2720 C C . VAL A 1 348 ? -9.822 17.394 5.668 1.00 90.56 348 VAL A C 1
ATOM 2722 O O . VAL A 1 348 ? -10.923 17.707 5.214 1.00 90.56 348 VAL A O 1
ATOM 2725 N N . LEU A 1 349 ? -9.608 17.303 6.981 1.00 89.88 349 LEU A N 1
ATOM 2726 C CA . LEU A 1 349 ? -10.672 17.439 7.980 1.00 89.88 349 LEU A CA 1
ATOM 2727 C C . LEU A 1 349 ? -11.299 18.845 7.997 1.00 89.88 349 LEU A C 1
ATOM 2729 O O . LEU A 1 349 ? -12.506 18.971 8.206 1.00 89.88 349 LEU A O 1
ATOM 2733 N N . ARG A 1 350 ? -10.521 19.904 7.739 1.00 89.56 350 ARG A N 1
ATOM 2734 C CA . ARG A 1 350 ? -11.027 21.276 7.550 1.00 89.56 350 ARG A CA 1
ATOM 2735 C C . ARG A 1 350 ? -11.865 21.387 6.283 1.00 89.56 350 ARG A C 1
ATOM 2737 O O . ARG A 1 350 ? -12.944 21.976 6.321 1.00 89.56 350 ARG A O 1
ATOM 2744 N N . SER A 1 351 ? -11.409 20.806 5.170 1.00 88.75 351 SER A N 1
ATOM 2745 C CA . SER A 1 351 ? -12.158 20.852 3.905 1.00 88.75 351 SER A CA 1
ATOM 2746 C C . SER A 1 351 ? -13.520 20.159 3.992 1.00 88.75 351 SER A C 1
ATOM 2748 O O . SER A 1 351 ? -14.474 20.602 3.353 1.00 88.75 351 SER A O 1
ATOM 2750 N N . GLU A 1 352 ? -13.630 19.147 4.853 1.00 84.50 352 GLU A N 1
ATOM 2751 C CA . GLU A 1 352 ? -14.872 18.425 5.138 1.00 84.50 352 GLU A CA 1
ATOM 2752 C C . GLU A 1 352 ? -15.679 19.053 6.298 1.00 84.50 352 GLU A C 1
ATOM 2754 O O . GLU A 1 352 ? -16.765 18.585 6.635 1.00 84.50 352 GLU A O 1
ATOM 2759 N N . GLY A 1 353 ? -15.196 20.155 6.886 1.00 80.62 353 GLY A N 1
ATOM 2760 C CA . GLY A 1 353 ? -15.913 20.944 7.894 1.00 80.62 353 GLY A CA 1
ATOM 2761 C C . GLY A 1 353 ? -15.912 20.364 9.312 1.00 80.62 353 GLY A C 1
ATOM 2762 O O . GLY A 1 353 ? -16.745 20.768 10.124 1.00 80.62 353 GLY A O 1
ATOM 2763 N N . ILE A 1 354 ? -15.004 19.432 9.611 1.00 82.31 354 ILE A N 1
ATOM 2764 C CA . ILE A 1 354 ? -14.851 18.800 10.934 1.00 82.31 354 ILE A CA 1
ATOM 2765 C C . ILE A 1 354 ? -13.998 19.673 11.849 1.00 82.31 354 ILE A C 1
ATOM 2767 O O . ILE A 1 354 ? -14.359 19.936 12.994 1.00 82.31 354 ILE A O 1
ATOM 2771 N N . LEU A 1 355 ? -12.868 20.149 11.327 1.00 83.00 355 LEU A N 1
ATOM 2772 C CA . LEU A 1 355 ? -12.032 21.136 11.996 1.00 83.00 355 LEU A CA 1
ATOM 2773 C C . LEU A 1 355 ? -12.433 22.537 11.533 1.00 83.00 355 LEU A C 1
ATOM 2775 O O . LEU A 1 355 ? -12.612 22.781 10.341 1.00 83.00 355 LEU A O 1
ATOM 2779 N N . THR A 1 356 ? -12.563 23.466 12.476 1.00 76.69 356 THR A N 1
ATOM 2780 C CA . THR A 1 356 ? -12.794 24.882 12.174 1.00 76.69 356 THR A CA 1
ATOM 2781 C C . THR A 1 356 ? -11.472 25.632 12.093 1.00 76.69 356 THR A C 1
ATOM 2783 O O . THR A 1 356 ? -10.558 25.353 12.867 1.00 76.69 356 THR A O 1
ATOM 2786 N N . ASP A 1 357 ? -11.383 26.606 11.187 1.00 67.81 357 ASP A N 1
ATOM 2787 C CA . ASP A 1 357 ? -10.307 27.596 11.214 1.00 67.81 357 ASP A CA 1
ATOM 2788 C C . ASP A 1 357 ? -10.467 28.452 12.483 1.00 67.81 357 ASP A C 1
ATOM 2790 O O . ASP A 1 357 ? -11.486 29.133 12.636 1.00 67.81 357 ASP A O 1
ATOM 2794 N N . ASP A 1 358 ? -9.493 28.385 13.392 1.00 55.75 358 ASP A N 1
ATOM 2795 C CA . ASP A 1 358 ? -9.412 29.256 14.576 1.00 55.75 358 ASP A CA 1
ATOM 2796 C C . ASP A 1 358 ? -8.926 30.677 14.234 1.00 55.75 358 ASP A C 1
ATOM 2798 O O . ASP A 1 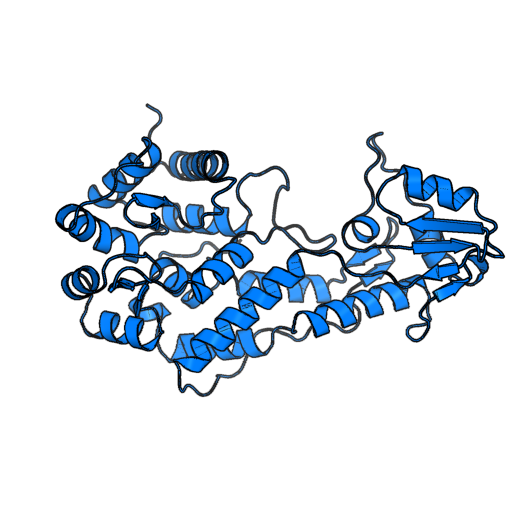358 ? -7.943 30.823 13.463 1.00 55.75 358 ASP A O 1
#

Secondary structure (DSSP, 8-state):
--------HHHHTSHHHHHHHHHHHHHSPPHHHHHHHHHHHHHHHHHS-TT-SEEEGGGS-HHHHHHHH----TTS-----HHHHSEEEEEEETTTEEEEESSHHHHHHHTTS-TTT-EEEPPEE--THHHHHHHHHHHHHHHHHH---------SPPPPS--EEEETTEEEE-HHHHHHHHHHHHTSTTTSHHHHHHHHH----BHHHHHHHS-HHHHHHHHHTT-EEE-TTS-EEE--HHHHHHHHHHHT--EETTEESS-TT-SS-HHHHHHHHHHHHH----HHHHHHHHHHHTT--PPPPHHHHHHHHHHHTTSSEEEETTEEEESP--TTTHHHHHHHHHHHHHHTTSSPP-

pLDDT: mean 86.03, std 11.75, range [29.02, 97.31]

Sequence (358 aa):
MARTKHVDVESALGDDRLRTLLADLDRLPTPNRFETAVTDGLWDLVAGDPDADAVSFADLPDRGTEVFGLARTPGGEARLPWWFEEFRWTVREPDIHEVVIDDPESLREIENLDPTRAMVGRPELRSDFVDVLDAFGKLRAELGRHLDLDPGEPTVGELPESPFEFRQDGIRTTDAFAGWFEDVVSACPPVNEPLTALLTANANVLWEVAEQVLAEDLADRLEALGLRDGGSRGEERVFNWTYYDAFVALLGLRGVFDLSLGDGDDPLAPSERALYESWAGGADFDAEVNRWVATIAGFGDEALDPVEEREFAPVAFNSPLRLDRTVPVFTPLDEGSYGDRKSAIEDVLRSEGILTDD

Foldseek 3Di:
DDQAAQFDLVVCLDQVNVLQLLQQLVQQDALVRVQLLVLLLVCCQQAVDSPDQKDQLVNTDPQNVVQLVLQDDPPPDRDRALCLVQWWKWKDQPPPDIQIRDGSVSSVVVVVDDSRRIMIGRIGGDDLVNLLSVLSVLLSVLQVVLDPHNRDNYDQHHADNNQWDDDPNHIDGDPSNVVNVVSSLCSAPPNSSNLLLLLLQQQFFFLVLCCVQDDPVVSVSLVSSVLFDLPPVRTTTSHDPSSQSSNVSRQQDQADRPGGPDDPPQLGRNNRLSQLLSLLLHDPDDPLLLVLLCCQLVPQPDFDDNVVSSSCNVNSSRGQWHDPNRTIYGPDDDPVRRVRVSVSSVVSNVVSPSDDDD